Protein AF-A0A7C7PFA2-F1 (afdb_monomer_lite)

Foldseek 3Di:
DPPCPVVDCLVVVLLVCQADFPSLVVLLVVLLVLCLVQVLLLLLLLLLVLLLVVQVVCCVVQVAGLPLFASARSLLNSCSRPPLSDNVLAAPDSLLSNVLSNCSNVQLSVLQVVCVVVVHDNSCSSPVSRVVSSVCRVVSNVVSPDPVVVVSPPVVPQVVDDPSVVSVVSSVVSVVVSVVCVVVRNDGNQNLSLALVSLVVSVVVPRPVSLVVNLVLLVQLLVVLFLQSLQVNLVSCVVVVVLVSSLVSLVSSVVSPNVQSVVQNVCSVVVNDDGDHDDGDQVSLQRNLQGSHHTDPDDDQQVSLCSCVSSPNPPSNVGDDDDD

Sequence (324 aa):
MTGMTEITWGQEIAQSQYNPPYIYAVIFLASIPGQLLFGVAIMTVWAVLSAYTFGLGYFWLTGTYFFHDAYIPIAVFLGMHLLFTDPSTSPSTGRGRIIFGILYGFATIAFAVLLRAMEVPAFYDKLLPVPILNLLVQVIDRGAASRWLGFLDFSWIGKGLTPIKRRYGLVGIWVVIFVVLSGNNGVGDNHPGQYLPVWQQACDDGSDRGCEYLAFMQDTYCESDSGWACNELGILFASRDRLSDAQVSLENGCDLGFDLACENLTRLRTGASGFSRASPPLEELPIVLRGSKGPVTEREPQALYALACERGWPDTCEGPPGDS

Structure (mmCIF, N/CA/C/O backbone):
data_AF-A0A7C7PFA2-F1
#
_entry.id   AF-A0A7C7PFA2-F1
#
loop_
_atom_site.group_PDB
_atom_site.id
_atom_site.type_symbol
_atom_site.label_atom_id
_atom_site.label_alt_id
_atom_site.label_comp_id
_atom_site.label_asym_id
_atom_site.label_entity_id
_atom_site.label_seq_id
_atom_site.pdbx_PDB_ins_code
_atom_site.Cartn_x
_atom_site.Cartn_y
_atom_site.Cartn_z
_atom_site.occupancy
_atom_site.B_iso_or_equiv
_atom_site.auth_seq_id
_atom_site.auth_comp_id
_atom_site.auth_asym_id
_atom_site.auth_atom_id
_atom_site.pdbx_PDB_model_num
ATOM 1 N N . MET A 1 1 ? 7.743 23.864 8.480 1.00 48.62 1 MET A N 1
ATOM 2 C CA . MET A 1 1 ? 6.840 23.681 7.321 1.00 48.62 1 MET A CA 1
ATOM 3 C C . MET A 1 1 ? 5.820 24.806 7.340 1.00 48.62 1 MET A C 1
ATOM 5 O O . MET A 1 1 ? 5.451 25.224 8.425 1.00 48.62 1 MET A O 1
ATOM 9 N N . THR A 1 2 ? 5.427 25.361 6.195 1.00 53.97 2 THR A N 1
ATOM 10 C CA . THR A 1 2 ? 4.682 26.637 6.125 1.00 53.97 2 THR A CA 1
ATOM 11 C C . THR A 1 2 ? 3.187 26.534 6.450 1.00 53.97 2 THR A C 1
ATOM 13 O O . THR A 1 2 ? 2.496 27.538 6.342 1.00 53.97 2 THR A O 1
ATOM 16 N N . GLY A 1 3 ? 2.665 25.357 6.824 1.00 52.91 3 GLY A N 1
ATOM 17 C CA . GLY A 1 3 ? 1.235 25.168 7.118 1.00 52.91 3 GLY A CA 1
ATOM 18 C C . GLY A 1 3 ? 0.309 25.400 5.915 1.00 52.91 3 GLY A C 1
ATOM 19 O O . GLY A 1 3 ? -0.893 25.531 6.086 1.00 52.91 3 GLY A O 1
ATOM 20 N N . MET A 1 4 ? 0.865 25.472 4.699 1.00 55.50 4 MET A N 1
ATOM 21 C CA . MET A 1 4 ? 0.138 25.788 3.462 1.00 55.50 4 MET A CA 1
ATOM 22 C C . MET A 1 4 ? -0.073 24.569 2.556 1.00 55.50 4 MET A C 1
ATOM 24 O O . MET A 1 4 ? -0.398 24.723 1.382 1.00 55.50 4 MET A O 1
ATOM 28 N N . THR A 1 5 ? 0.144 23.357 3.064 1.00 55.50 5 THR A N 1
ATOM 29 C CA . THR A 1 5 ? 0.002 22.124 2.277 1.00 55.50 5 THR A CA 1
ATOM 30 C C . THR A 1 5 ? -1.429 21.958 1.745 1.00 55.50 5 THR A C 1
ATOM 32 O O . THR A 1 5 ? -1.603 21.601 0.579 1.00 55.50 5 THR A O 1
ATOM 35 N N . GLU A 1 6 ? -2.420 22.371 2.542 1.00 55.81 6 GLU A N 1
ATOM 36 C CA . GLU A 1 6 ? -3.855 22.409 2.207 1.00 55.81 6 GLU A CA 1
ATOM 37 C C . GLU A 1 6 ? -4.217 23.402 1.084 1.00 55.81 6 GLU A C 1
ATOM 39 O O . GLU A 1 6 ? -5.312 23.358 0.538 1.00 55.81 6 GLU A O 1
ATOM 44 N N . ILE A 1 7 ? -3.314 24.319 0.705 1.00 58.59 7 ILE A N 1
ATOM 45 C CA . ILE A 1 7 ? -3.555 25.259 -0.410 1.00 58.59 7 ILE A CA 1
ATOM 46 C C . ILE A 1 7 ? -3.361 24.558 -1.767 1.00 58.59 7 ILE A C 1
ATOM 48 O O . ILE A 1 7 ? -3.759 25.071 -2.814 1.00 58.59 7 ILE A O 1
ATOM 52 N N . THR A 1 8 ? -2.739 23.376 -1.776 1.00 66.00 8 THR A N 1
ATOM 53 C CA . THR A 1 8 ? -2.475 22.617 -2.999 1.00 66.00 8 THR A CA 1
ATOM 54 C C . THR A 1 8 ? -3.453 21.459 -3.153 1.00 66.00 8 THR A C 1
ATOM 56 O O . THR A 1 8 ? -3.678 20.700 -2.220 1.00 66.00 8 THR A O 1
ATOM 59 N N . TRP A 1 9 ? -3.927 21.227 -4.377 1.00 69.50 9 TRP A N 1
ATOM 60 C CA . TRP A 1 9 ? -4.753 20.065 -4.744 1.00 69.50 9 TRP A CA 1
ATOM 61 C C . TRP A 1 9 ? -3.975 18.729 -4.708 1.00 69.50 9 TRP A C 1
ATOM 63 O O . TRP A 1 9 ? -4.447 17.707 -5.197 1.00 69.50 9 TRP A O 1
ATOM 73 N N . GLY A 1 10 ? -2.741 18.716 -4.187 1.00 69.31 10 GLY A N 1
ATOM 74 C CA . GLY A 1 10 ? -1.825 17.578 -4.282 1.00 69.31 10 GLY A CA 1
ATOM 75 C C . GLY A 1 10 ? -2.320 16.334 -3.546 1.00 69.31 10 GLY A C 1
ATOM 76 O O . GLY A 1 10 ? -2.211 15.230 -4.079 1.00 69.31 10 GLY A O 1
ATOM 77 N N . GLN A 1 11 ? -2.896 16.510 -2.355 1.00 69.69 11 GLN A N 1
ATOM 78 C CA . GLN A 1 11 ? -3.417 15.405 -1.551 1.00 69.69 11 GLN A CA 1
ATOM 79 C C . GLN A 1 11 ? -4.663 14.780 -2.183 1.00 69.69 11 GLN A C 1
ATOM 81 O O . GLN A 1 11 ? -4.713 13.564 -2.357 1.00 69.69 11 GLN A O 1
ATOM 86 N N . GLU A 1 12 ? -5.618 15.603 -2.609 1.00 76.38 12 GLU A N 1
ATOM 87 C CA . GLU A 1 12 ? -6.841 15.151 -3.280 1.00 76.38 12 GLU A CA 1
ATOM 88 C C . GLU A 1 12 ? -6.526 14.416 -4.588 1.00 76.38 12 GLU A C 1
ATOM 90 O O . GLU A 1 12 ? -7.058 13.336 -4.846 1.00 76.38 12 GLU A O 1
ATOM 95 N N . ILE A 1 13 ? -5.590 14.941 -5.389 1.00 74.25 13 ILE A N 1
ATOM 96 C CA . ILE A 1 13 ? -5.133 14.274 -6.614 1.00 74.25 13 ILE A CA 1
ATOM 97 C C . ILE A 1 13 ? -4.499 12.921 -6.278 1.00 74.25 13 ILE A C 1
ATOM 99 O O . ILE A 1 13 ? -4.822 11.927 -6.928 1.00 74.25 13 ILE A O 1
ATOM 103 N N . ALA A 1 14 ? -3.629 12.852 -5.267 1.00 72.50 14 ALA A N 1
ATOM 104 C CA . ALA A 1 14 ? -2.978 11.603 -4.874 1.00 72.50 14 ALA A CA 1
ATOM 105 C C . ALA A 1 14 ? -3.980 10.552 -4.369 1.00 72.50 14 ALA A C 1
ATOM 107 O O . ALA A 1 14 ? -3.855 9.379 -4.717 1.00 72.50 14 ALA A O 1
ATOM 108 N N . GLN A 1 15 ? -4.990 10.964 -3.601 1.00 77.06 15 GLN A N 1
ATOM 109 C CA . GLN A 1 15 ? -6.035 10.070 -3.100 1.00 77.06 15 GLN A CA 1
ATOM 110 C C . GLN A 1 15 ? -6.997 9.627 -4.209 1.00 77.06 15 GLN A C 1
ATOM 112 O O . GLN A 1 15 ? -7.350 8.454 -4.284 1.00 77.06 15 GLN A O 1
ATOM 117 N N . SER A 1 16 ? -7.351 10.514 -5.144 1.00 82.38 16 SER A N 1
ATOM 118 C CA . SER A 1 16 ? -8.274 10.192 -6.244 1.00 82.38 16 SER A CA 1
ATOM 119 C C . SER A 1 16 ? -7.785 9.057 -7.156 1.00 82.38 16 SER A C 1
ATOM 121 O O . SER A 1 16 ? -8.594 8.384 -7.795 1.00 82.38 16 SER A O 1
ATOM 123 N N . GLN A 1 17 ? -6.472 8.794 -7.180 1.00 83.19 17 GLN A N 1
ATOM 124 C CA . GLN A 1 17 ? -5.868 7.688 -7.931 1.00 83.19 17 GLN A CA 1
ATOM 125 C C . GLN A 1 17 ? -6.310 6.303 -7.436 1.00 83.19 17 GLN A C 1
ATOM 127 O O . GLN A 1 17 ? -6.199 5.338 -8.189 1.00 83.19 17 GLN A O 1
ATOM 132 N N . TYR A 1 18 ? -6.809 6.196 -6.203 1.00 85.62 18 TYR A N 1
ATOM 133 C CA . TYR A 1 18 ? -7.274 4.940 -5.611 1.00 85.62 18 TYR A CA 1
ATOM 134 C C . TYR A 1 18 ? -8.696 4.546 -6.031 1.00 85.62 18 TYR A C 1
ATOM 136 O O . TYR A 1 18 ? -9.073 3.383 -5.890 1.00 85.62 18 TYR A O 1
ATOM 144 N N . ASN A 1 19 ? -9.468 5.487 -6.579 1.00 84.88 19 ASN A N 1
ATOM 145 C CA . ASN A 1 19 ? -10.869 5.276 -6.934 1.00 84.88 19 ASN A CA 1
ATOM 146 C C . ASN A 1 19 ? -11.085 4.435 -8.206 1.00 84.88 19 ASN A C 1
ATOM 148 O O . ASN A 1 19 ? -11.927 3.538 -8.171 1.00 84.88 19 ASN A O 1
ATOM 152 N N . PRO A 1 20 ? -10.411 4.708 -9.344 1.00 86.94 20 PRO A N 1
ATOM 153 C CA . PRO A 1 20 ? -10.685 3.971 -10.571 1.00 86.94 20 PRO A CA 1
ATOM 154 C C . PRO A 1 20 ? -10.095 2.553 -10.524 1.00 86.94 20 PRO A C 1
ATOM 156 O O . PRO A 1 20 ? -8.934 2.386 -10.132 1.00 86.94 20 PRO A O 1
ATOM 159 N N . PRO A 1 21 ? -10.837 1.536 -11.002 1.00 88.00 21 PRO A N 1
ATOM 160 C CA . PRO A 1 21 ? -10.281 0.204 -11.174 1.00 88.00 21 PRO A CA 1
ATOM 161 C C . PRO A 1 21 ? -9.219 0.207 -12.282 1.00 88.00 21 PRO A C 1
ATOM 163 O O . PRO A 1 21 ? -9.250 1.012 -13.218 1.00 88.00 21 PRO A O 1
ATOM 166 N N . TYR A 1 22 ? -8.278 -0.723 -12.190 1.00 92.00 22 TYR A N 1
ATOM 167 C CA . TYR A 1 22 ? -7.216 -0.990 -13.157 1.00 92.00 22 TYR A CA 1
ATOM 168 C C . TYR A 1 22 ? -6.261 0.183 -13.414 1.00 92.00 22 TYR A C 1
ATOM 170 O O . TYR A 1 22 ? -5.620 0.248 -14.467 1.00 92.00 22 TYR A O 1
ATOM 178 N N . ILE A 1 23 ? -6.099 1.101 -12.456 1.00 93.19 23 ILE A N 1
ATOM 179 C CA . ILE A 1 23 ? -5.267 2.303 -12.629 1.00 93.19 23 ILE A CA 1
ATOM 180 C C . ILE A 1 23 ? -3.813 1.986 -13.019 1.00 93.19 23 ILE A C 1
ATOM 182 O O . ILE A 1 23 ? -3.235 2.671 -13.864 1.00 93.19 23 ILE A O 1
ATOM 186 N N . TYR A 1 24 ? -3.234 0.900 -12.495 1.00 94.75 24 TYR A N 1
ATOM 187 C CA . TYR A 1 24 ? -1.901 0.435 -12.899 1.00 94.75 24 TYR A CA 1
ATOM 188 C C . TYR A 1 24 ? -1.844 0.078 -14.388 1.00 94.75 24 TYR A C 1
ATOM 190 O O . TYR A 1 24 ? -0.894 0.455 -15.072 1.00 94.75 24 TYR A O 1
ATOM 198 N N . ALA A 1 25 ? -2.869 -0.600 -14.911 1.00 96.50 25 ALA A N 1
ATOM 199 C CA . ALA A 1 25 ? -2.950 -0.941 -16.327 1.00 96.50 25 ALA A CA 1
ATOM 200 C C . ALA A 1 25 ? -3.113 0.315 -17.189 1.00 96.50 25 ALA A C 1
ATOM 202 O O . ALA A 1 25 ? -2.439 0.442 -18.208 1.00 96.50 25 ALA A O 1
ATOM 203 N N . VAL A 1 26 ? -3.935 1.276 -16.758 1.00 96.12 26 VAL A N 1
ATOM 204 C CA . VAL A 1 26 ? -4.107 2.558 -17.458 1.00 96.12 26 VAL A CA 1
ATOM 205 C C . VAL A 1 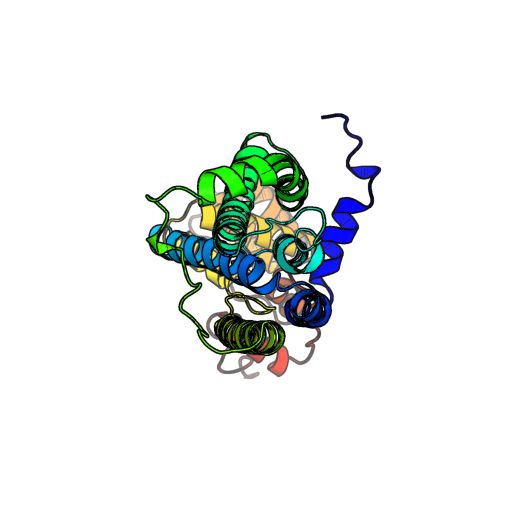26 ? -2.777 3.308 -17.563 1.00 96.12 26 VAL A C 1
ATOM 207 O O . VAL A 1 26 ? -2.378 3.685 -18.665 1.00 96.12 26 VAL A O 1
ATOM 210 N N . ILE A 1 27 ? -2.056 3.471 -16.448 1.00 95.62 27 ILE A N 1
ATOM 211 C CA . ILE A 1 27 ? -0.741 4.132 -16.417 1.00 95.62 27 ILE A CA 1
ATOM 212 C C . ILE A 1 27 ? 0.252 3.398 -17.324 1.00 95.62 27 ILE A C 1
ATOM 214 O O . ILE A 1 27 ? 0.958 4.021 -18.124 1.00 95.62 27 ILE A O 1
ATOM 218 N N . PHE A 1 28 ? 0.293 2.069 -17.224 1.00 96.94 28 PHE A N 1
ATOM 219 C CA . PHE A 1 28 ? 1.194 1.246 -18.016 1.00 96.94 28 PHE A CA 1
ATOM 220 C C . PHE A 1 28 ? 0.927 1.414 -19.516 1.00 96.94 28 PHE A C 1
ATOM 222 O O . PHE A 1 28 ? 1.841 1.761 -20.265 1.00 96.94 28 PHE A O 1
ATOM 229 N N . LEU A 1 29 ? -0.326 1.257 -19.951 1.00 96.94 29 LEU A N 1
ATOM 230 C CA . LEU A 1 29 ? -0.733 1.395 -21.351 1.00 96.94 29 LEU A CA 1
ATOM 231 C C . LEU A 1 29 ? -0.476 2.807 -21.887 1.00 96.94 29 LEU A C 1
ATOM 233 O O . LEU A 1 29 ? 0.061 2.951 -22.987 1.00 96.94 29 LEU A O 1
ATOM 237 N N . ALA A 1 30 ? -0.782 3.841 -21.099 1.00 96.38 30 ALA A N 1
ATOM 238 C CA . ALA A 1 30 ? -0.529 5.234 -21.465 1.00 96.38 30 ALA A CA 1
ATOM 239 C C . ALA A 1 30 ? 0.964 5.523 -21.698 1.00 96.38 30 ALA A C 1
ATOM 241 O O . ALA A 1 30 ? 1.313 6.378 -22.512 1.00 96.38 30 ALA A O 1
ATOM 242 N N . SER A 1 31 ? 1.858 4.789 -21.031 1.00 95.31 31 SER A N 1
ATOM 243 C CA . SER A 1 31 ? 3.304 4.966 -21.180 1.00 95.31 31 SER A CA 1
ATOM 244 C C . SER A 1 31 ? 3.915 4.250 -22.393 1.00 95.31 31 SER A C 1
ATOM 246 O O . SER A 1 31 ? 4.995 4.639 -22.849 1.00 95.31 31 SER A O 1
ATOM 248 N N . ILE A 1 32 ? 3.242 3.238 -22.961 1.00 95.69 32 ILE A N 1
ATOM 249 C CA . ILE A 1 32 ? 3.771 2.419 -24.069 1.00 95.69 32 ILE A CA 1
ATOM 250 C C . ILE A 1 32 ? 4.205 3.266 -25.280 1.00 95.69 32 ILE A C 1
ATOM 252 O O . ILE A 1 32 ? 5.318 3.044 -25.772 1.00 95.69 32 ILE A O 1
ATOM 256 N N . PRO A 1 33 ? 3.416 4.248 -25.768 1.00 93.88 33 PRO A N 1
ATOM 257 C CA . PRO A 1 33 ? 3.835 5.079 -26.894 1.00 93.88 33 PRO A CA 1
ATOM 258 C C . PRO A 1 33 ? 5.166 5.797 -26.636 1.00 93.88 33 PRO A C 1
ATOM 260 O O . PRO A 1 33 ? 6.085 5.706 -27.452 1.00 93.88 33 PRO A O 1
ATOM 263 N N . GLY A 1 34 ? 5.320 6.441 -25.472 1.00 90.56 34 GLY A N 1
ATOM 264 C CA . GLY A 1 34 ? 6.564 7.118 -25.090 1.00 90.56 34 GLY A CA 1
ATOM 265 C C . GLY A 1 34 ? 7.738 6.145 -24.964 1.00 90.56 34 GLY A C 1
ATOM 266 O O . GLY A 1 34 ? 8.837 6.402 -25.461 1.00 90.56 34 GLY A O 1
ATOM 267 N N . GLN A 1 35 ? 7.497 4.969 -24.388 1.00 92.75 35 GLN A N 1
ATOM 268 C CA . GLN A 1 35 ? 8.505 3.920 -24.268 1.00 92.75 35 GLN A CA 1
ATOM 269 C C . GLN A 1 35 ? 9.007 3.406 -25.627 1.00 92.75 35 GLN A C 1
ATOM 271 O O . GLN A 1 35 ? 10.217 3.220 -25.799 1.00 92.75 35 GLN A O 1
ATOM 276 N N . LEU A 1 36 ? 8.119 3.230 -26.610 1.00 92.19 36 LEU A N 1
ATOM 277 C CA . LEU A 1 36 ? 8.473 2.816 -27.972 1.00 92.19 36 LEU A CA 1
ATOM 278 C C . LEU A 1 36 ? 9.218 3.920 -28.741 1.00 92.19 36 LEU A C 1
ATOM 280 O O . LEU A 1 36 ? 10.208 3.645 -29.430 1.00 92.19 36 LEU A O 1
ATOM 284 N N . LEU A 1 37 ? 8.785 5.175 -28.597 1.00 89.69 37 LEU A N 1
ATOM 285 C CA . LEU A 1 37 ? 9.366 6.322 -29.303 1.00 89.69 37 LEU A CA 1
ATOM 286 C C . LEU A 1 37 ? 10.741 6.724 -28.759 1.00 89.69 37 LEU A C 1
ATOM 288 O O . LEU A 1 37 ? 11.633 7.066 -29.540 1.00 89.69 37 LEU A O 1
ATOM 292 N N . PHE A 1 38 ? 10.956 6.624 -27.446 1.00 87.31 38 PHE A N 1
ATOM 293 C CA . PHE A 1 38 ? 12.161 7.146 -26.788 1.00 87.31 38 PHE A CA 1
ATOM 294 C C . PHE A 1 38 ? 13.084 6.060 -26.207 1.00 87.31 38 PHE A C 1
ATOM 296 O O . PHE A 1 38 ? 14.236 6.323 -25.840 1.00 87.31 38 PHE A O 1
ATOM 303 N N . GLY A 1 39 ? 12.635 4.800 -26.179 1.00 86.56 39 GLY A N 1
ATOM 304 C CA . GLY A 1 39 ? 13.422 3.665 -25.683 1.00 86.56 39 GLY A CA 1
ATOM 305 C C . GLY A 1 39 ? 13.669 3.706 -24.172 1.00 86.56 39 GLY A C 1
ATOM 306 O O . GLY A 1 39 ? 14.685 3.196 -23.701 1.00 86.56 39 GLY A O 1
ATOM 307 N N . VAL A 1 40 ? 12.782 4.360 -23.422 1.00 89.06 40 VAL A N 1
ATOM 308 C CA . VAL A 1 40 ? 12.890 4.562 -21.966 1.00 89.06 40 VAL A CA 1
ATOM 309 C C . VAL A 1 40 ? 12.372 3.375 -21.147 1.00 89.06 40 VAL A C 1
ATOM 311 O O . VAL A 1 40 ? 12.595 3.339 -19.944 1.00 89.06 40 VAL A O 1
ATOM 314 N N . ALA A 1 41 ? 11.792 2.357 -21.794 1.00 92.38 41 ALA A N 1
ATOM 315 C CA . ALA A 1 41 ? 11.272 1.149 -21.143 1.00 92.38 41 ALA A CA 1
ATOM 316 C C . ALA A 1 41 ? 12.279 0.467 -20.202 1.00 92.38 41 ALA A C 1
ATOM 318 O O . ALA A 1 41 ? 11.915 -0.004 -19.138 1.00 92.38 41 ALA A O 1
ATOM 319 N N . ILE A 1 42 ? 13.572 0.431 -20.547 1.00 91.88 42 ILE A N 1
ATOM 320 C CA . ILE A 1 42 ? 14.567 -0.240 -19.691 1.00 91.88 42 ILE A CA 1
ATOM 321 C C . ILE A 1 42 ? 14.681 0.455 -18.328 1.00 91.88 42 ILE A C 1
ATOM 323 O O . ILE A 1 42 ? 14.888 -0.196 -17.313 1.00 91.88 42 ILE A O 1
ATOM 327 N N . MET A 1 43 ? 14.504 1.775 -18.300 1.00 92.38 43 MET A N 1
ATOM 328 C CA . MET A 1 43 ? 14.551 2.569 -17.080 1.00 92.38 43 MET A CA 1
ATOM 329 C C . MET A 1 43 ? 13.354 2.244 -16.181 1.00 92.38 43 MET A C 1
ATOM 331 O O . MET A 1 43 ? 13.528 2.036 -14.983 1.00 92.38 43 MET A O 1
ATOM 335 N N . THR A 1 44 ? 12.159 2.126 -16.770 1.00 95.00 44 THR A N 1
ATOM 336 C CA . THR A 1 44 ? 10.925 1.788 -16.047 1.00 95.00 44 THR A CA 1
ATOM 337 C C . THR A 1 44 ? 10.963 0.350 -15.530 1.00 95.00 44 THR A C 1
ATOM 339 O O . THR A 1 44 ? 10.634 0.116 -14.371 1.00 95.00 44 THR A O 1
ATOM 342 N N . VAL A 1 45 ? 11.462 -0.593 -16.344 1.00 95.94 45 VAL A N 1
ATOM 343 C CA . VAL A 1 45 ? 11.676 -1.998 -15.957 1.00 95.94 45 VAL A CA 1
ATOM 344 C C . VAL A 1 45 ? 12.516 -2.072 -14.687 1.00 95.94 45 VAL A C 1
ATOM 346 O O . VAL A 1 45 ? 12.097 -2.667 -13.699 1.00 95.94 45 VAL A O 1
ATOM 349 N N . TRP A 1 46 ? 13.697 -1.451 -14.687 1.00 95.88 46 TRP A N 1
ATOM 350 C CA . TRP A 1 46 ? 14.611 -1.552 -13.551 1.00 95.88 46 TRP A CA 1
ATOM 351 C C . TRP A 1 46 ? 14.147 -0.774 -12.322 1.00 95.88 46 TRP A C 1
ATOM 353 O O . TRP A 1 46 ? 14.440 -1.216 -11.217 1.00 95.88 46 TRP A O 1
ATOM 363 N N . ALA A 1 47 ? 13.402 0.322 -12.494 1.00 95.62 47 ALA A N 1
ATOM 364 C CA . ALA A 1 47 ? 12.786 1.036 -11.377 1.00 95.62 47 ALA A CA 1
ATOM 365 C C . ALA A 1 47 ? 11.703 0.209 -10.676 1.00 95.62 47 ALA A C 1
ATOM 367 O O . ALA A 1 47 ? 11.666 0.150 -9.449 1.00 95.62 47 ALA A O 1
ATOM 368 N N . VAL A 1 48 ? 10.846 -0.463 -11.448 1.00 96.88 48 VAL A N 1
ATOM 369 C CA . VAL A 1 48 ? 9.814 -1.342 -10.890 1.00 96.88 48 VAL A CA 1
ATOM 370 C C . VAL A 1 48 ? 10.443 -2.579 -10.264 1.00 96.88 48 VAL A C 1
ATOM 372 O O . VAL A 1 48 ? 10.097 -2.925 -9.141 1.00 96.88 48 VAL A O 1
ATOM 375 N N . LEU A 1 49 ? 11.388 -3.233 -10.947 1.00 97.00 49 LEU A N 1
ATOM 376 C CA . LEU A 1 49 ? 12.036 -4.430 -10.410 1.00 97.00 49 LEU A CA 1
ATOM 377 C C . LEU A 1 49 ? 12.810 -4.133 -9.121 1.00 97.00 49 LEU A C 1
ATOM 379 O O . LEU A 1 49 ? 12.732 -4.931 -8.192 1.00 97.00 49 LEU A O 1
ATOM 383 N N . SER A 1 50 ? 13.522 -3.007 -9.016 1.00 96.62 50 SER A N 1
ATOM 384 C CA . SER A 1 50 ? 14.234 -2.658 -7.778 1.00 96.62 50 SER A CA 1
ATOM 385 C C . SER A 1 50 ? 13.275 -2.390 -6.616 1.00 96.62 50 SER A C 1
ATOM 387 O O . SER A 1 50 ? 13.470 -2.940 -5.534 1.00 96.62 50 SER A O 1
ATOM 389 N N . ALA A 1 51 ? 12.206 -1.621 -6.836 1.00 96.12 51 ALA A N 1
ATOM 390 C CA . ALA A 1 51 ? 11.201 -1.360 -5.807 1.00 96.12 51 ALA A CA 1
ATOM 391 C C . ALA A 1 51 ? 10.450 -2.640 -5.389 1.00 96.12 51 ALA A C 1
ATOM 393 O O . ALA A 1 51 ? 10.291 -2.907 -4.199 1.00 96.12 51 ALA A O 1
ATOM 394 N N . TYR A 1 52 ? 10.049 -3.468 -6.359 1.00 97.12 52 TYR A N 1
ATOM 395 C CA . TYR A 1 52 ? 9.338 -4.720 -6.104 1.00 97.12 52 TYR A CA 1
ATOM 396 C C . TYR A 1 52 ? 10.209 -5.736 -5.357 1.00 97.12 52 TYR A C 1
ATOM 398 O O . TYR A 1 52 ? 9.773 -6.312 -4.366 1.00 97.12 52 TYR A O 1
ATOM 406 N N . THR A 1 53 ? 11.465 -5.923 -5.779 1.00 97.06 53 THR A N 1
ATOM 407 C CA . THR A 1 53 ? 12.397 -6.843 -5.100 1.00 97.06 53 THR A CA 1
ATOM 408 C C . THR A 1 53 ? 12.735 -6.386 -3.685 1.00 97.06 53 THR A C 1
ATOM 410 O O . THR A 1 53 ? 12.800 -7.223 -2.787 1.00 97.06 53 THR A O 1
ATOM 413 N N . PHE A 1 54 ? 12.882 -5.077 -3.455 1.00 97.25 54 PHE A N 1
ATOM 414 C CA . PHE A 1 54 ? 12.989 -4.538 -2.102 1.00 97.25 54 PHE A CA 1
ATOM 415 C C . PHE A 1 54 ? 11.745 -4.866 -1.271 1.00 97.25 54 PHE A C 1
ATOM 417 O O . PHE A 1 54 ? 11.875 -5.359 -0.155 1.00 97.25 54 PHE A O 1
ATOM 424 N N . GLY A 1 55 ? 10.549 -4.636 -1.816 1.00 96.56 55 GLY A N 1
ATOM 425 C CA . GLY A 1 55 ? 9.291 -4.918 -1.130 1.00 96.56 55 GLY A CA 1
ATOM 426 C C . GLY A 1 55 ? 9.122 -6.397 -0.764 1.00 96.56 55 GLY A C 1
ATOM 427 O O . GLY A 1 55 ? 8.753 -6.706 0.367 1.00 96.56 55 GLY A O 1
ATOM 428 N N . LEU A 1 56 ? 9.469 -7.311 -1.677 1.00 97.06 56 LEU A N 1
ATOM 429 C CA . LEU A 1 56 ? 9.503 -8.752 -1.407 1.00 97.06 56 LEU A CA 1
ATOM 430 C C . LEU A 1 56 ? 10.494 -9.100 -0.293 1.00 97.06 56 LEU A C 1
ATOM 432 O O . LEU A 1 56 ? 10.150 -9.837 0.627 1.00 97.06 56 LEU A O 1
ATOM 436 N N . GLY A 1 57 ? 11.711 -8.553 -0.357 1.00 98.00 57 GLY A N 1
ATOM 437 C CA . GLY A 1 57 ? 12.728 -8.767 0.670 1.00 98.00 57 GLY A CA 1
ATOM 438 C C . GLY A 1 57 ? 12.294 -8.238 2.037 1.00 98.00 57 GLY A C 1
ATOM 439 O O . GLY A 1 57 ? 12.485 -8.914 3.042 1.00 98.00 57 GLY A O 1
ATOM 440 N N . TYR A 1 58 ? 11.658 -7.066 2.078 1.00 96.69 58 TYR A N 1
ATOM 441 C CA . TYR A 1 58 ? 11.136 -6.481 3.311 1.00 96.69 58 TYR A CA 1
ATOM 442 C C . TYR A 1 58 ? 10.033 -7.348 3.928 1.00 96.69 58 TYR A C 1
ATOM 444 O O . TYR A 1 58 ? 10.079 -7.626 5.126 1.00 96.69 58 TYR A O 1
ATOM 452 N N . PHE A 1 59 ? 9.080 -7.820 3.119 1.00 96.06 59 PHE A N 1
ATOM 453 C CA . PHE A 1 59 ? 8.029 -8.724 3.588 1.00 96.06 59 PHE A CA 1
ATOM 454 C C . PHE A 1 59 ? 8.609 -10.040 4.108 1.00 96.06 59 PHE A C 1
ATOM 456 O O . PHE A 1 59 ? 8.270 -10.469 5.205 1.00 96.06 59 PHE A O 1
ATOM 463 N N . TRP A 1 60 ? 9.553 -10.633 3.375 1.00 97.00 60 TRP A N 1
ATOM 464 C CA . TRP A 1 60 ? 10.224 -11.863 3.793 1.00 97.00 60 TRP A CA 1
ATOM 465 C C . TRP A 1 60 ? 10.965 -11.717 5.132 1.00 97.00 60 TRP A C 1
ATOM 467 O O . TRP A 1 60 ? 10.983 -12.654 5.925 1.00 97.00 60 TRP A O 1
ATOM 477 N N . LEU A 1 61 ? 11.555 -10.547 5.401 1.00 96.94 61 LEU A N 1
ATOM 478 C CA . LEU A 1 61 ? 12.299 -10.282 6.636 1.00 96.94 61 LEU A CA 1
ATOM 479 C C . LEU A 1 61 ? 11.417 -9.895 7.827 1.00 96.94 61 LEU A C 1
ATOM 481 O O . LEU A 1 61 ? 11.797 -10.166 8.962 1.00 96.94 61 LEU A O 1
ATOM 485 N N . THR A 1 62 ? 10.300 -9.203 7.593 1.00 95.31 62 THR A N 1
ATOM 486 C CA . THR A 1 62 ? 9.520 -8.556 8.666 1.00 95.31 62 THR A CA 1
ATOM 487 C C . THR A 1 62 ? 8.123 -9.134 8.861 1.00 95.31 62 THR A C 1
ATOM 489 O O . THR A 1 62 ? 7.466 -8.786 9.837 1.00 95.31 62 THR A O 1
ATOM 492 N N . GLY A 1 63 ? 7.631 -9.943 7.919 1.00 95.00 63 GLY A N 1
ATOM 493 C CA . GLY A 1 63 ? 6.237 -10.392 7.883 1.00 95.00 63 GLY A CA 1
ATOM 494 C C . GLY A 1 63 ? 5.226 -9.282 7.563 1.00 95.00 63 GLY A C 1
ATOM 495 O O . GLY A 1 63 ? 4.026 -9.521 7.600 1.00 95.00 63 GLY A O 1
ATOM 496 N N . THR A 1 64 ? 5.680 -8.064 7.240 1.00 96.06 64 THR A N 1
ATOM 497 C CA . THR A 1 64 ? 4.812 -6.908 6.949 1.00 96.06 64 THR A CA 1
ATOM 498 C C . THR A 1 64 ? 5.211 -6.209 5.657 1.00 96.06 64 THR A C 1
ATOM 500 O O . THR A 1 64 ? 6.321 -6.381 5.157 1.00 96.06 64 THR A O 1
ATOM 503 N N . TYR A 1 65 ? 4.323 -5.387 5.097 1.00 95.00 65 TYR A N 1
ATOM 504 C CA . TYR A 1 65 ? 4.634 -4.614 3.895 1.00 95.00 65 TYR A CA 1
ATOM 505 C C . TYR A 1 65 ? 5.273 -3.258 4.222 1.00 95.00 65 TYR A C 1
ATOM 507 O O . TYR A 1 65 ? 4.864 -2.543 5.147 1.00 95.00 65 TYR A O 1
ATOM 515 N N . PHE A 1 66 ? 6.281 -2.883 3.428 1.00 93.50 66 PHE A N 1
ATOM 516 C CA . PHE A 1 66 ? 6.945 -1.585 3.567 1.00 93.50 66 PHE A CA 1
ATOM 517 C C . PHE A 1 66 ? 5.978 -0.440 3.249 1.00 93.50 66 PHE A C 1
ATOM 519 O O . PHE A 1 66 ? 5.755 0.442 4.074 1.00 93.50 66 PHE A O 1
ATOM 526 N N . PHE A 1 67 ? 5.351 -0.486 2.076 1.00 91.75 67 PHE A N 1
ATOM 527 C CA . PHE A 1 67 ? 4.162 0.306 1.794 1.00 91.75 67 PHE A CA 1
ATOM 528 C C . PHE A 1 67 ? 2.960 -0.573 2.119 1.00 91.75 67 PHE A C 1
ATOM 530 O O . PHE A 1 67 ? 2.883 -1.700 1.645 1.00 91.75 67 PHE A O 1
ATOM 537 N N . HIS A 1 68 ? 2.071 -0.095 2.983 1.00 91.81 68 HIS A N 1
ATOM 538 C CA . HIS A 1 68 ? 1.063 -0.953 3.599 1.00 91.81 68 HIS A CA 1
ATOM 539 C C . HIS A 1 68 ? 0.146 -1.626 2.560 1.00 91.81 68 HIS A C 1
ATOM 541 O O . HIS A 1 68 ? -0.070 -2.830 2.592 1.00 91.81 68 HIS A O 1
ATOM 547 N N . ASP A 1 69 ? -0.315 -0.873 1.571 1.00 90.12 69 ASP A N 1
ATOM 548 C CA . ASP A 1 69 ? -1.390 -1.269 0.667 1.00 90.12 69 ASP A CA 1
ATOM 549 C C . ASP A 1 69 ? -0.930 -1.737 -0.727 1.00 90.12 69 ASP A C 1
ATOM 551 O O . ASP A 1 69 ? -1.755 -2.139 -1.547 1.00 90.12 69 ASP A O 1
ATOM 555 N N . ALA A 1 70 ? 0.371 -1.701 -1.018 1.00 92.88 70 ALA A N 1
ATOM 556 C CA . ALA A 1 70 ? 0.941 -2.103 -2.306 1.00 92.88 70 ALA A CA 1
ATOM 557 C C . ALA A 1 70 ? 2.450 -2.351 -2.189 1.00 92.88 70 ALA A C 1
ATOM 559 O O . ALA A 1 70 ? 3.103 -1.746 -1.354 1.00 92.88 70 ALA A O 1
ATOM 560 N N . TYR A 1 71 ? 3.069 -3.108 -3.099 1.00 94.81 71 TYR A N 1
ATOM 561 C CA . TYR A 1 71 ? 4.538 -3.093 -3.208 1.00 94.81 71 TYR A CA 1
ATOM 562 C C . TYR A 1 71 ? 5.072 -1.785 -3.805 1.00 94.81 71 TYR A C 1
ATOM 564 O O . TYR A 1 71 ? 6.157 -1.327 -3.451 1.00 94.81 71 TYR A O 1
ATOM 572 N N . ILE A 1 72 ? 4.317 -1.187 -4.730 1.00 94.06 72 ILE A N 1
ATOM 573 C CA . ILE A 1 72 ? 4.664 0.068 -5.401 1.00 94.06 72 ILE A CA 1
ATOM 574 C C . ILE A 1 72 ? 3.416 0.952 -5.404 1.00 94.06 72 ILE A C 1
ATOM 576 O O . ILE A 1 72 ? 2.502 0.665 -6.176 1.00 94.06 72 ILE A O 1
ATOM 580 N N . PRO A 1 73 ? 3.350 2.023 -4.593 1.00 92.38 73 PRO A N 1
ATOM 581 C CA . PRO A 1 73 ? 2.196 2.918 -4.558 1.00 92.38 73 PRO A CA 1
ATOM 582 C C . PRO A 1 73 ? 1.872 3.516 -5.932 1.00 92.38 73 PRO A C 1
ATOM 584 O O . PRO A 1 73 ? 2.778 3.780 -6.727 1.00 92.38 73 PRO A O 1
ATOM 587 N N . ILE A 1 74 ? 0.594 3.804 -6.192 1.00 91.38 74 ILE A N 1
ATOM 588 C CA . ILE A 1 74 ? 0.111 4.257 -7.510 1.00 91.38 74 ILE A CA 1
ATOM 589 C C . ILE A 1 74 ? 0.860 5.509 -7.988 1.00 91.38 74 ILE A C 1
ATOM 591 O O . ILE A 1 74 ? 1.333 5.544 -9.121 1.00 91.38 74 ILE A O 1
ATOM 595 N N . ALA A 1 75 ? 1.068 6.498 -7.113 1.00 88.31 75 ALA A N 1
ATOM 596 C CA . ALA A 1 75 ? 1.803 7.717 -7.458 1.00 88.31 75 ALA A CA 1
ATOM 597 C C . ALA A 1 75 ? 3.286 7.460 -7.794 1.00 88.31 75 ALA A C 1
ATOM 599 O O . ALA A 1 75 ? 3.843 8.107 -8.681 1.00 88.31 75 ALA A O 1
ATOM 600 N N . VAL A 1 76 ? 3.925 6.483 -7.137 1.00 90.69 76 VAL A N 1
ATOM 601 C CA . VAL A 1 76 ? 5.300 6.071 -7.468 1.00 90.69 76 VAL A CA 1
ATOM 602 C C . VAL A 1 76 ? 5.321 5.405 -8.838 1.00 90.69 76 VAL A C 1
ATOM 604 O O . VAL A 1 76 ? 6.162 5.735 -9.672 1.00 90.69 76 VAL A O 1
ATOM 607 N N . PHE A 1 77 ? 4.362 4.514 -9.097 1.00 93.75 77 PHE A N 1
ATOM 608 C CA . PHE A 1 77 ? 4.217 3.841 -10.381 1.00 93.75 77 PHE A CA 1
ATOM 609 C C . PHE A 1 77 ? 3.932 4.835 -11.519 1.00 93.75 77 PHE A C 1
ATOM 611 O O . PHE A 1 77 ? 4.545 4.740 -12.581 1.00 93.75 77 PHE A O 1
ATOM 618 N N . LEU A 1 78 ? 3.084 5.840 -11.284 1.00 92.06 78 LEU A N 1
ATOM 619 C CA . LEU A 1 78 ? 2.848 6.964 -12.193 1.00 92.06 78 LEU A CA 1
ATOM 620 C C . LEU A 1 78 ? 4.154 7.700 -12.508 1.00 92.06 78 LEU A C 1
ATOM 622 O O . LEU A 1 78 ? 4.490 7.890 -13.678 1.00 92.06 78 LEU A O 1
ATOM 626 N N . GLY A 1 79 ? 4.919 8.057 -11.471 1.00 89.38 79 GLY A N 1
ATOM 627 C CA . GLY A 1 79 ? 6.231 8.678 -11.628 1.00 89.38 79 GLY A CA 1
ATOM 628 C C . GLY A 1 79 ? 7.178 7.825 -12.468 1.00 89.38 79 GLY A C 1
ATOM 629 O O . GLY A 1 79 ? 7.854 8.348 -13.358 1.00 89.38 79 GLY A O 1
ATOM 630 N N . MET A 1 80 ? 7.127 6.504 -12.251 1.00 92.56 80 MET A N 1
ATOM 631 C CA . MET A 1 80 ? 7.907 5.516 -12.987 1.00 92.56 80 MET A CA 1
ATOM 632 C C . MET A 1 80 ? 7.617 5.428 -14.473 1.00 92.56 80 MET A C 1
ATOM 634 O O . MET A 1 80 ? 8.512 5.093 -15.243 1.00 92.56 80 MET A O 1
ATOM 638 N N . HIS A 1 81 ? 6.392 5.730 -14.878 1.00 93.75 81 HIS A N 1
ATOM 639 C CA . HIS A 1 81 ? 5.936 5.483 -16.239 1.00 93.75 81 HIS A CA 1
ATOM 640 C C . HIS A 1 81 ? 5.750 6.759 -17.053 1.00 93.75 81 HIS A C 1
ATOM 642 O O . HIS A 1 81 ? 5.847 6.692 -18.277 1.00 93.75 81 HIS A O 1
ATOM 648 N N . LEU A 1 82 ? 5.476 7.893 -16.399 1.00 91.06 82 LEU A N 1
ATOM 649 C CA . LEU A 1 82 ? 5.060 9.120 -17.078 1.00 91.06 82 LEU A CA 1
ATOM 650 C C . LEU A 1 82 ? 5.841 10.379 -16.670 1.00 91.06 82 LEU A C 1
ATOM 652 O O . LEU A 1 82 ? 5.770 11.358 -17.407 1.00 91.06 82 LEU A O 1
ATOM 656 N N . LEU A 1 83 ? 6.584 10.388 -15.551 1.00 85.88 83 LEU A N 1
ATOM 657 C CA . LEU A 1 83 ? 7.265 11.610 -15.080 1.00 85.88 83 LEU A CA 1
ATOM 658 C C . LEU A 1 83 ? 8.770 11.630 -15.352 1.00 85.88 83 LEU A C 1
ATOM 660 O O . LEU A 1 83 ? 9.265 12.618 -15.885 1.00 85.88 83 LEU A O 1
ATOM 664 N N . PHE A 1 84 ? 9.518 10.568 -15.035 1.00 79.94 84 PHE A N 1
ATOM 665 C CA . PHE A 1 84 ? 10.970 10.562 -15.301 1.00 79.94 84 PHE A CA 1
ATOM 666 C C . PHE A 1 84 ? 11.337 10.048 -16.702 1.00 79.94 84 PHE A C 1
ATOM 668 O O . PHE A 1 84 ? 12.506 9.956 -17.067 1.00 79.94 84 PHE A O 1
ATOM 675 N N . THR A 1 85 ? 10.341 9.704 -17.512 1.00 80.56 85 THR A N 1
ATOM 676 C CA . THR A 1 85 ? 10.512 9.167 -18.867 1.00 80.56 85 THR A CA 1
ATOM 677 C C . THR A 1 85 ? 10.729 10.238 -19.940 1.00 80.56 85 THR A C 1
ATOM 679 O O . THR A 1 85 ? 10.759 9.900 -21.124 1.00 80.56 85 THR A O 1
ATOM 682 N N . ASP A 1 86 ? 10.874 11.511 -19.560 1.00 80.31 86 ASP A N 1
ATOM 683 C CA . ASP A 1 86 ? 11.165 12.600 -20.493 1.00 80.31 86 ASP A CA 1
ATOM 684 C C . ASP A 1 86 ? 12.571 12.423 -21.115 1.00 80.31 86 ASP A C 1
ATOM 686 O O . ASP A 1 86 ? 13.576 12.400 -20.395 1.00 80.31 86 ASP A O 1
ATOM 690 N N . PRO A 1 87 ? 12.684 12.317 -22.456 1.00 76.38 87 PRO A N 1
ATOM 691 C CA . PRO A 1 87 ? 13.963 12.165 -23.144 1.00 76.38 87 PRO A CA 1
ATOM 692 C C . PRO A 1 87 ? 14.989 13.237 -22.785 1.00 76.38 87 PRO A C 1
ATOM 694 O O . PRO A 1 87 ? 16.181 12.934 -22.767 1.00 76.38 87 PRO A O 1
ATOM 697 N N . SER A 1 88 ? 14.539 14.464 -22.506 1.00 80.19 88 SER A N 1
ATOM 698 C CA . SER A 1 88 ? 15.418 15.603 -22.232 1.00 80.19 88 SER A CA 1
ATOM 699 C C . SER A 1 88 ? 16.116 15.513 -20.870 1.00 80.19 88 SER A C 1
ATOM 701 O O . SER A 1 88 ? 17.194 16.080 -20.688 1.00 80.19 88 SER A O 1
ATOM 703 N N . THR A 1 89 ? 15.539 14.752 -19.937 1.00 81.25 89 THR A N 1
ATOM 704 C CA . THR A 1 89 ? 16.014 14.595 -18.555 1.00 81.25 89 THR A CA 1
ATOM 705 C C . THR A 1 89 ? 16.352 13.144 -18.207 1.00 81.25 89 THR A C 1
ATOM 707 O O . THR A 1 89 ? 16.509 12.803 -17.040 1.00 81.25 89 THR A O 1
ATOM 710 N N . SER A 1 90 ? 16.531 12.287 -19.216 1.00 83.31 90 SER A N 1
ATOM 711 C CA . SER A 1 90 ? 16.896 10.879 -19.035 1.00 83.31 90 SER A CA 1
ATOM 712 C C . SER A 1 90 ? 18.330 10.590 -19.502 1.00 83.31 90 SER A C 1
ATOM 714 O O . SER A 1 90 ? 18.830 11.255 -20.415 1.00 83.31 90 SER A O 1
ATOM 716 N N . PRO A 1 91 ? 19.012 9.579 -18.931 1.00 85.06 91 PRO A N 1
ATOM 717 C CA . PRO A 1 91 ? 20.343 9.190 -19.382 1.00 85.06 91 PRO A CA 1
ATOM 718 C C . PRO A 1 91 ? 20.376 8.787 -20.861 1.00 85.06 91 PRO A C 1
ATOM 720 O O . PRO A 1 91 ? 19.485 8.102 -21.387 1.00 85.06 91 PRO A O 1
ATOM 723 N N . SER A 1 92 ? 21.464 9.168 -21.526 1.00 83.62 92 SER A N 1
ATOM 724 C CA . SER A 1 92 ? 21.675 8.917 -22.955 1.00 83.62 92 SER A CA 1
ATOM 725 C C . SER A 1 92 ? 22.105 7.475 -23.244 1.00 83.62 92 SER A C 1
ATOM 727 O O . SER A 1 92 ? 21.883 6.956 -24.341 1.00 83.62 92 SER A O 1
ATOM 729 N N . THR A 1 93 ? 22.688 6.797 -22.249 1.00 84.75 93 THR A N 1
ATOM 730 C CA . THR A 1 93 ? 23.252 5.452 -22.391 1.00 84.75 93 THR A CA 1
ATOM 731 C C . THR A 1 93 ? 22.325 4.363 -21.844 1.00 84.75 93 THR A C 1
ATOM 733 O O . THR A 1 93 ? 21.599 4.563 -20.874 1.00 84.75 93 THR A O 1
ATOM 736 N N . GLY A 1 94 ? 22.377 3.157 -22.429 1.00 84.94 94 GLY A N 1
ATOM 737 C CA . GLY A 1 94 ? 21.597 2.011 -21.936 1.00 84.94 94 GLY A CA 1
ATOM 738 C C . GLY A 1 94 ? 21.925 1.648 -20.482 1.00 84.94 94 GLY A C 1
ATOM 739 O O . GLY A 1 94 ? 21.015 1.458 -19.682 1.00 84.94 94 GLY A O 1
ATOM 740 N N . ARG A 1 95 ? 23.216 1.640 -20.119 1.00 87.50 95 ARG A N 1
ATOM 741 C CA . ARG A 1 95 ? 23.678 1.430 -18.734 1.00 87.50 95 ARG A CA 1
ATOM 742 C C . ARG A 1 95 ? 23.209 2.539 -17.793 1.00 87.50 95 ARG A C 1
ATOM 744 O O . ARG A 1 95 ? 22.726 2.239 -16.706 1.00 87.50 95 ARG A O 1
ATOM 751 N N . GLY A 1 96 ? 23.306 3.798 -18.224 1.00 88.56 96 GLY A N 1
ATOM 752 C CA . GLY A 1 96 ? 22.817 4.946 -17.465 1.00 88.56 96 GLY A CA 1
ATOM 753 C C . GLY A 1 96 ? 21.331 4.819 -17.145 1.00 88.56 96 GLY A C 1
ATOM 754 O O . GLY A 1 96 ? 20.946 5.009 -15.999 1.00 88.56 96 GLY A O 1
ATOM 755 N N . ARG A 1 97 ? 20.507 4.391 -18.111 1.00 90.94 97 ARG A N 1
ATOM 756 C CA . ARG A 1 97 ? 19.065 4.159 -17.903 1.00 90.94 97 ARG A CA 1
ATOM 757 C C . ARG A 1 97 ? 18.777 3.050 -16.887 1.00 90.94 97 ARG A C 1
ATOM 759 O O . ARG A 1 97 ? 17.847 3.187 -16.104 1.00 90.94 97 ARG A O 1
ATOM 766 N N . ILE A 1 98 ? 19.573 1.980 -16.864 1.00 92.00 98 ILE A N 1
ATOM 767 C CA . ILE A 1 98 ? 19.442 0.908 -15.860 1.00 92.00 98 ILE A CA 1
ATOM 768 C C . ILE A 1 98 ? 19.749 1.446 -14.464 1.00 92.00 98 ILE A C 1
ATOM 770 O O . ILE A 1 98 ? 18.936 1.307 -13.555 1.00 92.00 98 ILE A O 1
ATOM 774 N N . ILE A 1 99 ? 20.905 2.096 -14.308 1.00 91.25 99 ILE A N 1
ATOM 775 C CA . ILE A 1 99 ? 21.346 2.648 -13.023 1.00 91.25 99 ILE A CA 1
ATOM 776 C C . ILE A 1 99 ? 20.360 3.705 -12.533 1.00 91.25 99 ILE A C 1
ATOM 778 O O . ILE A 1 99 ? 19.995 3.694 -11.365 1.00 91.25 99 ILE A O 1
ATOM 782 N N . PHE A 1 100 ? 19.885 4.574 -13.424 1.00 91.62 100 PHE A N 1
ATOM 783 C CA . PHE A 1 100 ? 18.877 5.572 -13.096 1.00 91.62 100 PHE A CA 1
ATOM 784 C C . PHE A 1 100 ? 17.588 4.925 -12.591 1.00 91.62 100 PHE A C 1
ATOM 786 O O . PHE A 1 100 ? 17.092 5.332 -11.548 1.00 91.62 100 PHE A O 1
ATOM 793 N N . GLY A 1 101 ? 17.077 3.894 -13.275 1.00 93.50 101 GLY A N 1
ATOM 794 C CA . GLY A 1 101 ? 15.894 3.165 -12.819 1.00 93.50 101 GLY A CA 1
ATOM 795 C C . GLY A 1 101 ? 16.091 2.567 -11.423 1.00 93.50 101 GLY A C 1
ATOM 796 O O . GLY A 1 101 ? 15.279 2.797 -10.529 1.00 93.50 101 GLY A O 1
ATOM 797 N N . ILE A 1 102 ? 17.216 1.879 -11.196 1.00 94.44 102 ILE A N 1
ATOM 798 C CA . ILE A 1 102 ? 17.563 1.306 -9.885 1.00 94.44 102 ILE A CA 1
ATOM 799 C C . ILE A 1 102 ? 17.604 2.394 -8.804 1.00 94.44 102 ILE A C 1
ATOM 801 O O . ILE A 1 102 ? 16.948 2.250 -7.772 1.00 94.44 102 ILE A O 1
ATOM 805 N N . LEU A 1 103 ? 18.339 3.483 -9.054 1.00 93.31 103 LEU A N 1
ATOM 806 C CA . LEU A 1 103 ? 18.456 4.615 -8.136 1.00 93.31 103 LEU A CA 1
ATOM 807 C C . LEU A 1 103 ? 17.101 5.255 -7.855 1.00 93.31 103 LEU A C 1
ATOM 809 O O . LEU A 1 103 ? 16.844 5.604 -6.712 1.00 93.31 103 LEU A O 1
ATOM 813 N N . TYR A 1 104 ? 16.231 5.371 -8.857 1.00 91.06 104 TYR A N 1
ATOM 814 C CA . TYR A 1 104 ? 14.883 5.890 -8.674 1.00 91.06 104 TYR A CA 1
ATOM 815 C C . TYR A 1 104 ? 14.067 5.015 -7.724 1.00 91.06 104 TYR A C 1
ATOM 817 O O . TYR A 1 104 ? 13.517 5.526 -6.749 1.00 91.06 104 TYR A O 1
ATOM 825 N N . GLY A 1 105 ? 14.031 3.699 -7.960 1.00 92.44 105 GLY A N 1
ATOM 826 C CA . GLY A 1 105 ? 13.318 2.767 -7.084 1.00 92.44 105 GLY A CA 1
ATOM 827 C C . GLY A 1 105 ? 13.779 2.890 -5.629 1.00 92.44 105 GLY A C 1
ATOM 828 O O . GLY A 1 105 ? 12.963 3.137 -4.743 1.00 92.44 105 GLY A O 1
ATOM 829 N N . PHE A 1 106 ? 15.092 2.853 -5.381 1.00 93.69 106 PHE A N 1
ATOM 830 C CA . PHE A 1 106 ? 15.637 3.015 -4.027 1.00 93.69 106 PHE A CA 1
ATOM 831 C C . PHE A 1 106 ? 15.466 4.422 -3.451 1.00 93.69 106 PHE A C 1
ATOM 833 O O . PHE A 1 106 ? 15.260 4.558 -2.248 1.00 93.69 106 PHE A O 1
ATOM 840 N N . ALA A 1 107 ? 15.511 5.469 -4.276 1.00 91.06 107 ALA A N 1
ATOM 841 C CA . ALA A 1 107 ? 15.285 6.833 -3.818 1.00 91.06 107 ALA A CA 1
ATOM 842 C C . ALA A 1 107 ? 13.862 7.002 -3.283 1.00 91.06 107 ALA A C 1
ATOM 844 O O . ALA A 1 107 ? 13.698 7.594 -2.226 1.00 91.06 107 ALA A O 1
ATOM 845 N N . THR A 1 108 ? 12.844 6.433 -3.934 1.00 88.69 108 THR A N 1
ATOM 846 C CA . THR A 1 108 ? 11.462 6.521 -3.422 1.00 88.69 108 THR A CA 1
ATOM 847 C C . THR A 1 108 ? 11.318 5.892 -2.033 1.00 88.69 108 THR A C 1
ATOM 849 O O . THR A 1 108 ? 10.696 6.476 -1.151 1.00 88.69 108 THR A O 1
ATOM 852 N N . ILE A 1 109 ? 11.981 4.756 -1.798 1.00 90.81 109 ILE A N 1
ATOM 853 C CA . ILE A 1 109 ? 12.037 4.090 -0.491 1.00 90.81 109 ILE A CA 1
ATOM 854 C C . ILE A 1 109 ? 12.791 4.953 0.531 1.00 90.81 109 ILE A C 1
ATOM 856 O O . ILE A 1 109 ? 12.300 5.185 1.634 1.00 90.81 109 ILE A O 1
ATOM 860 N N . ALA A 1 110 ? 13.970 5.465 0.170 1.00 90.19 110 ALA A N 1
ATOM 861 C CA . ALA A 1 110 ? 14.785 6.292 1.058 1.00 90.19 110 ALA A CA 1
ATOM 862 C C . ALA A 1 110 ? 14.065 7.588 1.461 1.00 90.19 110 ALA A C 1
ATOM 864 O O . ALA A 1 110 ? 14.104 7.980 2.626 1.00 90.19 110 ALA A O 1
ATOM 865 N N . PHE A 1 111 ? 13.372 8.230 0.518 1.00 87.75 111 PHE A N 1
ATOM 866 C CA . PHE A 1 111 ? 12.572 9.422 0.777 1.00 87.75 111 PHE A CA 1
ATOM 867 C C . PHE A 1 111 ? 11.366 9.107 1.658 1.00 87.75 111 PHE A C 1
ATOM 869 O O . PHE A 1 111 ? 11.094 9.886 2.565 1.00 87.75 111 PHE A O 1
ATOM 876 N N . ALA A 1 112 ? 10.702 7.963 1.466 1.00 85.50 112 ALA A N 1
ATOM 877 C CA . ALA A 1 112 ? 9.615 7.534 2.343 1.00 85.50 112 ALA A CA 1
ATOM 878 C C . ALA A 1 112 ? 10.084 7.380 3.800 1.00 85.50 112 ALA A C 1
ATOM 880 O O . ALA A 1 112 ? 9.404 7.840 4.714 1.00 85.50 112 ALA A O 1
ATOM 881 N N . VAL A 1 113 ? 11.273 6.805 4.029 1.00 86.62 113 VAL A N 1
ATOM 882 C CA . VAL A 1 113 ? 11.863 6.700 5.379 1.00 86.62 113 VAL A CA 1
ATOM 883 C C . VAL A 1 113 ? 12.234 8.077 5.932 1.00 86.62 113 VAL A C 1
ATOM 885 O O . VAL A 1 113 ? 11.845 8.422 7.046 1.00 86.62 113 VAL A O 1
ATOM 888 N N . LEU A 1 114 ? 12.973 8.876 5.157 1.00 86.12 114 LEU A N 1
ATOM 889 C CA . LEU A 1 114 ? 13.500 10.166 5.605 1.00 86.12 114 LEU A CA 1
ATOM 890 C C . LEU A 1 114 ? 12.384 11.170 5.912 1.00 86.12 114 LEU A C 1
ATOM 892 O O . LEU A 1 114 ? 12.429 11.853 6.929 1.00 86.12 114 LEU A O 1
ATOM 896 N N . LEU A 1 115 ? 11.385 11.269 5.037 1.00 82.25 115 LEU A N 1
ATOM 897 C CA . LEU A 1 115 ? 10.292 12.227 5.181 1.00 82.25 115 LEU A CA 1
ATOM 898 C C . LEU A 1 115 ? 9.317 11.812 6.280 1.00 82.25 115 LEU A C 1
ATOM 900 O O . LEU A 1 115 ? 8.857 12.685 7.011 1.00 82.25 115 LEU A O 1
ATOM 904 N N . ARG A 1 116 ? 9.083 10.504 6.468 1.00 80.94 116 ARG A N 1
ATOM 905 C CA . ARG A 1 116 ? 8.326 9.999 7.622 1.00 80.94 116 ARG A CA 1
ATOM 906 C C . ARG A 1 116 ? 9.033 10.337 8.936 1.00 80.94 116 ARG A C 1
ATOM 908 O O . ARG A 1 116 ? 8.377 10.792 9.862 1.00 80.94 116 ARG A O 1
ATOM 915 N N . ALA A 1 117 ? 10.359 10.197 9.000 1.00 82.69 117 ALA A N 1
ATOM 916 C CA . ALA A 1 117 ? 11.142 10.590 10.176 1.00 82.69 117 ALA A CA 1
ATOM 917 C C . ALA A 1 117 ? 11.124 12.107 10.455 1.00 82.69 117 ALA A C 1
ATOM 919 O O . ALA A 1 117 ? 11.417 12.527 11.569 1.00 82.69 117 ALA A O 1
ATOM 920 N N . MET A 1 118 ? 10.790 12.926 9.453 1.00 83.69 118 MET A N 1
ATOM 921 C CA . MET A 1 118 ? 10.631 14.379 9.580 1.00 83.69 118 MET A CA 1
ATOM 922 C C . MET A 1 118 ? 9.161 14.815 9.696 1.00 83.69 118 MET A C 1
ATOM 924 O O . MET A 1 118 ? 8.889 16.010 9.586 1.00 83.69 118 MET A O 1
ATOM 928 N N . GLU A 1 119 ? 8.226 13.869 9.864 1.00 78.44 119 GLU A N 1
ATOM 929 C CA . GLU A 1 119 ? 6.778 14.117 9.973 1.00 78.44 119 GLU A CA 1
ATOM 930 C C . GLU A 1 119 ? 6.209 14.934 8.793 1.00 78.44 119 GLU A C 1
ATOM 932 O O . GLU A 1 119 ? 5.271 15.720 8.920 1.00 78.44 119 GLU A O 1
ATOM 937 N N . VAL A 1 120 ? 6.802 14.767 7.607 1.00 74.75 120 VAL A N 1
ATOM 938 C CA . VAL A 1 120 ? 6.358 15.425 6.373 1.00 74.75 120 VAL A CA 1
ATOM 939 C C . VAL A 1 120 ? 5.236 14.591 5.740 1.00 74.75 120 VAL A C 1
ATOM 941 O O . VAL A 1 120 ? 5.346 13.362 5.713 1.00 74.75 120 VAL A O 1
ATOM 944 N N . PRO A 1 121 ? 4.195 15.213 5.148 1.00 67.25 121 PRO A N 1
ATOM 945 C CA . PRO A 1 121 ? 3.138 14.486 4.451 1.00 67.25 121 PRO A CA 1
ATOM 946 C C . PRO A 1 121 ? 3.662 13.489 3.406 1.00 67.25 121 PRO A C 1
ATOM 948 O O . PRO A 1 121 ? 4.450 13.836 2.519 1.00 67.25 121 PRO A O 1
ATOM 951 N N . ALA A 1 122 ? 3.155 12.256 3.471 1.00 67.06 122 ALA A N 1
ATOM 952 C CA . ALA A 1 122 ? 3.578 11.099 2.669 1.00 67.06 122 ALA A CA 1
ATOM 953 C C . ALA A 1 122 ? 3.133 11.131 1.188 1.00 67.06 122 ALA A C 1
ATOM 955 O O . ALA A 1 122 ? 2.964 10.089 0.551 1.00 67.06 122 ALA A O 1
ATOM 956 N N . PHE A 1 123 ? 2.863 12.316 0.638 1.00 66.62 123 PHE A N 1
ATOM 957 C CA . PHE A 1 123 ? 2.734 12.496 -0.810 1.00 66.62 123 PHE A CA 1
ATOM 958 C C . PHE A 1 123 ? 4.001 13.109 -1.427 1.00 66.62 123 PHE A C 1
ATOM 960 O O . PHE A 1 123 ? 4.252 12.923 -2.620 1.00 66.62 123 PHE A O 1
ATOM 967 N N . TYR A 1 124 ? 4.824 13.812 -0.638 1.00 62.69 124 TYR A N 1
ATOM 968 C CA . TYR A 1 124 ? 6.067 14.429 -1.115 1.00 62.69 124 TYR A CA 1
ATOM 969 C C . TYR A 1 124 ? 7.171 13.402 -1.400 1.00 62.69 124 TYR A C 1
ATOM 971 O O . TYR A 1 124 ? 7.952 13.570 -2.339 1.00 62.69 124 TYR A O 1
ATOM 979 N N . ASP A 1 125 ? 7.217 12.320 -0.628 1.00 63.19 125 ASP A N 1
ATOM 980 C CA . ASP A 1 125 ? 8.160 11.202 -0.768 1.00 63.19 125 ASP A CA 1
ATOM 981 C C . ASP A 1 125 ? 8.095 10.507 -2.129 1.00 63.19 125 ASP A C 1
ATOM 983 O O . ASP A 1 125 ? 9.112 10.033 -2.636 1.00 63.19 125 ASP A O 1
ATOM 987 N N . LYS A 1 126 ? 6.922 10.516 -2.762 1.00 69.56 126 LYS A N 1
ATOM 988 C CA . LYS A 1 126 ? 6.689 9.862 -4.054 1.00 69.56 126 LYS A CA 1
ATOM 989 C C . LYS A 1 126 ? 7.085 10.733 -5.252 1.00 69.56 126 LYS A C 1
ATOM 991 O O . LYS A 1 126 ? 7.309 10.191 -6.333 1.00 69.56 126 LYS A O 1
ATOM 996 N N . LEU A 1 127 ? 7.195 12.056 -5.077 1.00 72.94 127 LEU A N 1
ATOM 997 C CA . LEU A 1 127 ? 7.413 13.021 -6.169 1.00 72.94 127 LEU A CA 1
ATOM 998 C C . LEU A 1 127 ? 8.803 13.679 -6.156 1.00 72.94 127 LEU A C 1
ATOM 1000 O O . LEU A 1 127 ? 9.365 13.944 -7.220 1.00 72.94 127 LEU A O 1
ATOM 1004 N N . LEU A 1 128 ? 9.389 13.918 -4.978 1.00 79.12 128 LEU A N 1
ATOM 1005 C CA . LEU A 1 128 ? 10.696 14.578 -4.833 1.00 79.12 128 LEU A CA 1
ATOM 1006 C C . LEU A 1 128 ? 11.900 13.846 -5.463 1.00 79.12 128 LEU A C 1
ATOM 1008 O O . LEU A 1 128 ? 12.828 14.538 -5.894 1.00 79.12 128 LEU A O 1
ATOM 1012 N N . PRO A 1 129 ? 11.929 12.501 -5.580 1.00 84.19 129 PRO A N 1
ATOM 1013 C CA . PRO A 1 129 ? 13.048 11.817 -6.227 1.00 84.19 129 PRO A CA 1
ATOM 1014 C C . PRO A 1 129 ? 13.275 12.229 -7.690 1.00 84.19 129 PRO A C 1
ATOM 1016 O O . PRO A 1 129 ? 14.421 12.256 -8.140 1.00 84.19 129 PRO A O 1
ATOM 1019 N N . VAL A 1 130 ? 12.210 12.586 -8.422 1.00 83.62 130 VAL A N 1
ATOM 1020 C CA . VAL A 1 130 ? 12.266 12.922 -9.857 1.00 83.62 130 VAL A CA 1
ATOM 1021 C C . VAL A 1 130 ? 13.206 14.108 -10.140 1.00 83.62 130 VAL A C 1
ATOM 1023 O O . VAL A 1 130 ? 14.200 13.912 -10.842 1.00 83.62 130 VAL A O 1
ATOM 1026 N N . PRO A 1 131 ? 12.974 15.329 -9.611 1.00 84.38 131 PRO A N 1
ATOM 1027 C CA . PRO A 1 131 ? 13.829 16.476 -9.923 1.00 84.38 131 PRO A CA 1
ATOM 1028 C C . PRO A 1 131 ? 15.278 16.282 -9.465 1.00 84.38 131 PRO A C 1
ATOM 1030 O O . PRO A 1 131 ? 16.201 16.719 -10.150 1.00 84.38 131 PRO A O 1
ATOM 1033 N N . ILE A 1 132 ? 15.497 15.597 -8.339 1.00 86.19 132 ILE A N 1
ATOM 1034 C CA . ILE A 1 132 ? 16.842 15.357 -7.803 1.00 86.19 132 ILE A CA 1
ATOM 1035 C C . ILE A 1 132 ? 17.634 14.450 -8.743 1.00 86.19 132 ILE A C 1
ATOM 1037 O O . ILE A 1 132 ? 18.763 14.776 -9.109 1.00 86.19 132 ILE A O 1
ATOM 1041 N N . LEU A 1 133 ? 17.044 13.337 -9.181 1.00 85.31 133 LEU A N 1
ATOM 1042 C CA . LEU A 1 133 ? 17.721 12.424 -10.098 1.00 85.31 133 LEU A CA 1
ATOM 1043 C C . LEU A 1 133 ? 17.922 13.043 -11.480 1.00 85.31 133 LEU A C 1
ATOM 1045 O O . LEU A 1 133 ? 18.988 12.849 -12.064 1.00 85.31 133 LEU A O 1
ATOM 1049 N N . ASN A 1 134 ? 16.978 13.860 -11.955 1.00 86.38 134 ASN A N 1
ATOM 1050 C CA . ASN A 1 134 ? 17.120 14.604 -13.208 1.00 86.38 134 ASN A CA 1
ATOM 1051 C C . ASN A 1 134 ? 18.341 15.547 -13.186 1.00 86.38 134 ASN A C 1
ATOM 1053 O O . ASN A 1 134 ? 19.090 15.613 -14.162 1.00 86.38 134 ASN A O 1
ATOM 1057 N N . LEU A 1 135 ? 18.611 16.223 -12.062 1.00 87.19 135 LEU A N 1
ATOM 1058 C CA . LEU A 1 135 ? 19.816 17.053 -11.899 1.00 87.19 135 LEU A CA 1
ATOM 1059 C C . LEU A 1 135 ? 21.113 16.226 -11.864 1.00 87.19 135 LEU A C 1
ATOM 1061 O O . LEU A 1 135 ? 22.181 16.721 -12.229 1.00 87.19 135 LEU A O 1
ATOM 1065 N N . LEU A 1 136 ? 21.032 14.956 -11.459 1.00 87.12 136 LEU A N 1
ATOM 1066 C CA . LEU A 1 136 ? 22.175 14.048 -11.348 1.00 87.12 136 LEU A CA 1
ATOM 1067 C C . LEU A 1 136 ? 22.447 13.234 -12.622 1.00 87.12 136 LEU A C 1
ATOM 1069 O O . LEU A 1 136 ? 23.436 12.501 -12.661 1.00 87.12 136 LEU A O 1
ATOM 1073 N N . VAL A 1 137 ? 21.650 13.382 -13.686 1.00 86.31 137 VAL A N 1
ATOM 1074 C CA . VAL A 1 137 ? 21.759 12.582 -14.926 1.00 86.31 137 VAL A CA 1
ATOM 1075 C C . VAL A 1 137 ? 23.174 12.567 -15.496 1.00 86.31 137 VAL A C 1
ATOM 1077 O O . VAL A 1 137 ? 23.694 11.504 -15.830 1.00 86.31 137 VAL A O 1
ATOM 1080 N N . GLN A 1 138 ? 23.845 13.720 -15.560 1.00 84.81 138 GLN A N 1
ATOM 1081 C CA . GLN A 1 138 ? 25.208 13.791 -16.096 1.00 84.81 138 GLN A CA 1
ATOM 1082 C C . GLN A 1 138 ? 26.220 13.030 -15.230 1.00 84.81 138 GLN A C 1
ATOM 1084 O O . GLN A 1 138 ? 27.178 12.459 -15.751 1.00 84.81 138 GLN A O 1
ATOM 1089 N N . VAL A 1 139 ? 26.027 13.031 -13.909 1.00 87.19 139 VAL A N 1
ATOM 1090 C CA . VAL A 1 139 ? 26.875 12.289 -12.967 1.00 87.19 139 VAL A CA 1
ATOM 1091 C C . VAL A 1 139 ? 26.622 10.792 -13.120 1.00 87.19 139 VAL A C 1
ATOM 1093 O O . VAL A 1 139 ? 27.578 10.020 -13.180 1.00 87.19 139 VAL A O 1
ATOM 1096 N N . ILE A 1 140 ? 25.357 10.394 -13.265 1.00 85.00 140 ILE A N 1
ATOM 1097 C CA . ILE A 1 140 ? 24.954 9.004 -13.490 1.00 85.00 140 ILE A CA 1
ATOM 1098 C C . ILE A 1 140 ? 25.550 8.474 -14.797 1.00 85.00 140 ILE A C 1
ATOM 1100 O O . ILE A 1 140 ? 26.170 7.416 -14.778 1.00 85.00 140 ILE A O 1
ATOM 1104 N N . ASP A 1 141 ? 25.446 9.206 -15.912 1.00 82.00 141 ASP A N 1
ATOM 1105 C CA . ASP A 1 141 ? 26.004 8.770 -17.202 1.00 82.00 141 ASP A CA 1
ATOM 1106 C C . ASP A 1 141 ? 27.542 8.653 -17.152 1.00 82.00 141 ASP A C 1
ATOM 1108 O O . ASP A 1 141 ? 28.110 7.683 -17.662 1.00 82.00 141 ASP A O 1
ATOM 1112 N N . ARG A 1 142 ? 28.235 9.584 -16.474 1.00 83.81 142 ARG A N 1
ATOM 1113 C CA . ARG A 1 142 ? 29.692 9.482 -16.256 1.00 83.81 142 ARG A CA 1
ATOM 1114 C C . ARG A 1 142 ? 30.056 8.272 -15.396 1.00 83.81 142 ARG A C 1
ATOM 1116 O O . ARG A 1 142 ? 30.987 7.545 -15.733 1.00 83.81 142 ARG A O 1
ATOM 1123 N N . GLY A 1 143 ? 29.324 8.036 -14.308 1.00 82.00 143 GLY A N 1
ATOM 1124 C CA . GLY A 1 143 ? 29.532 6.883 -13.430 1.00 82.00 143 GLY A CA 1
ATOM 1125 C C . GLY A 1 143 ? 29.266 5.556 -14.143 1.00 82.00 143 GLY A C 1
ATOM 1126 O O . GLY A 1 143 ? 30.064 4.624 -14.044 1.00 82.00 143 GLY A O 1
ATOM 1127 N N . ALA A 1 144 ? 28.202 5.501 -14.947 1.00 82.88 144 ALA A N 1
ATOM 1128 C CA . ALA A 1 144 ? 27.819 4.345 -15.751 1.00 82.88 144 ALA A CA 1
ATOM 1129 C C . ALA A 1 144 ? 28.885 3.949 -16.783 1.00 82.88 144 ALA A C 1
ATOM 1131 O O . A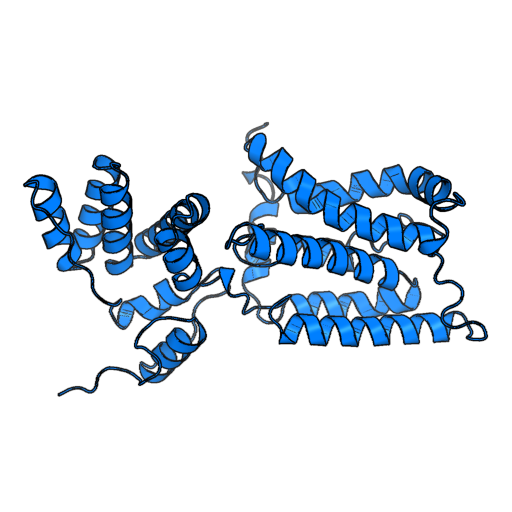LA A 1 144 ? 28.944 2.788 -17.189 1.00 82.88 144 ALA A O 1
ATOM 1132 N N . ALA A 1 145 ? 29.750 4.882 -17.199 1.00 79.56 145 ALA A N 1
ATOM 1133 C CA . ALA A 1 145 ? 30.860 4.600 -18.104 1.00 79.56 145 ALA A CA 1
ATOM 1134 C C . ALA A 1 145 ? 31.999 3.790 -17.449 1.00 79.56 145 ALA A C 1
ATOM 1136 O O . ALA A 1 145 ? 32.822 3.219 -18.168 1.00 79.56 145 ALA A O 1
ATOM 1137 N N . SER A 1 146 ? 32.031 3.680 -16.114 1.00 81.44 146 SER A N 1
ATOM 1138 C CA . SER A 1 146 ? 33.044 2.921 -15.372 1.00 81.44 146 SER A CA 1
ATOM 1139 C C . SER A 1 146 ? 33.070 1.433 -15.748 1.00 81.44 146 SER A C 1
ATOM 1141 O O . SER A 1 146 ? 32.034 0.802 -15.972 1.00 81.44 146 SER A O 1
ATOM 1143 N N . ARG A 1 147 ? 34.275 0.840 -15.776 1.00 73.19 147 ARG A N 1
ATOM 1144 C CA . ARG A 1 147 ? 34.484 -0.594 -16.063 1.00 73.19 147 ARG A CA 1
ATOM 1145 C C . ARG A 1 147 ? 33.907 -1.508 -14.981 1.00 73.19 147 ARG A C 1
ATOM 1147 O O . ARG A 1 147 ? 33.548 -2.639 -15.289 1.00 73.19 147 ARG A O 1
ATOM 1154 N N . TRP A 1 148 ? 33.796 -1.024 -13.743 1.00 73.25 148 TRP A N 1
ATOM 1155 C CA . TRP A 1 148 ? 33.263 -1.802 -12.617 1.00 73.25 148 TRP A CA 1
ATOM 1156 C C . TRP A 1 148 ? 31.773 -2.139 -12.792 1.00 73.25 148 TRP A C 1
ATOM 1158 O O . TRP A 1 148 ? 31.326 -3.215 -12.413 1.00 73.25 148 TRP A O 1
ATOM 1168 N N . LEU A 1 149 ? 31.025 -1.274 -13.484 1.00 76.12 149 LEU A N 1
ATOM 1169 C CA . LEU A 1 149 ? 29.609 -1.473 -13.818 1.00 76.12 149 LEU A CA 1
ATOM 1170 C C . LEU A 1 149 ? 29.420 -2.168 -15.177 1.00 76.12 149 LEU A C 1
ATOM 1172 O O . LEU A 1 149 ? 28.348 -2.104 -15.778 1.00 76.12 149 LEU A O 1
ATOM 1176 N N . GLY A 1 150 ? 30.463 -2.832 -15.689 1.00 65.81 150 GLY A N 1
ATOM 1177 C CA . GLY A 1 150 ? 30.415 -3.563 -16.956 1.00 65.81 150 GLY A CA 1
ATOM 1178 C C . GLY A 1 150 ? 29.408 -4.718 -16.960 1.00 65.81 150 GLY A C 1
ATOM 1179 O O . GLY A 1 150 ? 28.878 -5.046 -18.014 1.00 65.81 150 GLY A O 1
ATOM 1180 N N . PHE A 1 151 ? 29.077 -5.284 -15.793 1.00 75.12 151 PHE A N 1
ATOM 1181 C CA . PHE A 1 151 ? 28.078 -6.356 -15.674 1.00 75.12 151 PHE A CA 1
ATOM 1182 C C . PHE A 1 151 ? 26.647 -5.903 -16.018 1.00 75.12 151 PHE A C 1
ATOM 1184 O O . PHE A 1 151 ? 25.803 -6.738 -16.325 1.00 75.12 151 PHE A O 1
ATOM 1191 N N . LEU A 1 152 ? 26.384 -4.590 -16.007 1.00 77.00 152 LEU A N 1
ATOM 1192 C CA . LEU A 1 152 ? 25.113 -3.995 -16.433 1.00 77.00 152 LEU A CA 1
ATOM 1193 C C . LEU A 1 152 ? 25.091 -3.659 -17.934 1.00 77.00 152 LEU A C 1
ATOM 1195 O O . LEU A 1 152 ? 24.152 -3.021 -18.414 1.00 77.00 152 LEU A O 1
ATOM 1199 N N . ASP A 1 153 ? 26.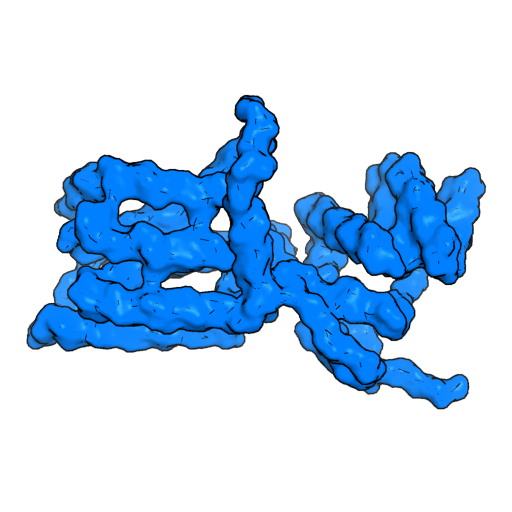123 -4.036 -18.697 1.00 74.06 153 ASP A N 1
ATOM 1200 C CA . ASP A 1 153 ? 26.133 -3.853 -20.145 1.00 74.06 153 ASP A CA 1
ATOM 1201 C C . ASP A 1 153 ? 25.306 -4.938 -20.846 1.00 74.06 153 ASP A C 1
ATOM 1203 O O . ASP A 1 153 ? 25.790 -6.015 -21.191 1.00 74.06 153 ASP A O 1
ATOM 1207 N N . PHE A 1 154 ? 24.041 -4.621 -21.109 1.00 72.12 154 PHE A N 1
ATOM 1208 C CA . PHE A 1 154 ? 23.138 -5.474 -21.881 1.00 72.12 154 PHE A CA 1
ATOM 1209 C C . PHE A 1 154 ? 23.129 -5.145 -23.380 1.00 72.12 154 PHE A C 1
ATOM 1211 O O . PHE A 1 154 ? 22.236 -5.584 -24.101 1.00 72.12 154 PHE A O 1
ATOM 1218 N N . SER A 1 155 ? 24.122 -4.409 -23.897 1.00 71.19 155 SER A N 1
ATOM 1219 C CA . SER A 1 155 ? 24.221 -4.099 -25.335 1.00 71.19 155 SER A CA 1
ATOM 1220 C C . SER A 1 155 ? 24.376 -5.340 -26.224 1.00 71.19 155 SER A C 1
ATOM 1222 O O . SER A 1 155 ? 24.144 -5.277 -27.436 1.00 71.19 155 SER A O 1
ATOM 1224 N N . TRP A 1 156 ? 24.753 -6.479 -25.631 1.00 65.00 156 TRP A N 1
ATOM 1225 C CA . TRP A 1 156 ? 24.796 -7.774 -26.300 1.00 65.00 156 TRP A CA 1
ATOM 1226 C C . TRP A 1 156 ? 23.405 -8.322 -26.640 1.00 65.00 156 TRP A C 1
ATOM 1228 O O . TRP A 1 156 ? 23.265 -9.019 -27.649 1.00 65.00 156 TRP A O 1
ATOM 1238 N N . ILE A 1 157 ? 22.380 -7.972 -25.857 1.00 67.50 157 ILE A N 1
ATOM 1239 C CA . ILE A 1 157 ? 21.003 -8.406 -26.084 1.00 67.50 157 ILE A CA 1
ATOM 1240 C C . ILE A 1 157 ? 20.480 -7.712 -27.346 1.00 67.50 157 ILE A C 1
ATOM 1242 O O . ILE A 1 157 ? 20.387 -6.487 -27.433 1.00 67.50 157 ILE A O 1
ATOM 1246 N N . GLY A 1 158 ? 20.165 -8.507 -28.371 1.00 63.56 158 GLY A N 1
ATOM 1247 C CA . GLY A 1 158 ? 19.692 -7.991 -29.655 1.00 63.56 158 GLY A CA 1
ATOM 1248 C C . GLY A 1 158 ? 20.796 -7.453 -30.573 1.00 63.56 158 GLY A C 1
ATOM 1249 O O . GLY A 1 158 ? 20.515 -6.616 -31.443 1.00 63.56 158 GLY A O 1
ATOM 1250 N N . LYS A 1 159 ? 22.054 -7.897 -30.420 1.00 70.12 159 LYS A N 1
ATOM 1251 C CA . LYS A 1 159 ? 23.100 -7.715 -31.449 1.00 70.12 159 LYS A CA 1
ATOM 1252 C C . LYS A 1 159 ? 22.554 -8.134 -32.827 1.00 70.12 159 LYS A C 1
ATOM 1254 O O . LYS A 1 159 ? 22.021 -9.224 -32.976 1.00 70.12 159 LYS A O 1
ATOM 1259 N N . GLY A 1 160 ? 22.616 -7.227 -33.808 1.00 74.19 160 GLY A N 1
ATOM 1260 C CA . GLY A 1 160 ? 22.062 -7.424 -35.160 1.00 74.19 160 GLY A CA 1
ATOM 1261 C C . GLY A 1 160 ? 20.640 -6.888 -35.395 1.00 74.19 160 GLY A C 1
ATOM 1262 O O . GLY A 1 160 ? 20.238 -6.725 -36.544 1.00 74.19 160 GLY A O 1
ATOM 1263 N N . LEU A 1 161 ? 19.882 -6.541 -34.349 1.00 80.88 161 LEU A N 1
ATOM 1264 C CA . LEU A 1 161 ? 18.579 -5.886 -34.506 1.00 80.88 161 LEU A CA 1
ATOM 1265 C C . LEU A 1 161 ? 18.733 -4.380 -34.747 1.00 80.88 161 LEU A C 1
ATOM 1267 O O . LEU A 1 161 ? 19.499 -3.703 -34.061 1.00 80.88 161 LEU A O 1
ATOM 1271 N N . THR A 1 162 ? 17.923 -3.839 -35.659 1.00 85.75 162 THR A N 1
ATOM 1272 C CA . THR A 1 162 ? 17.745 -2.386 -35.816 1.00 85.75 162 THR A CA 1
ATOM 1273 C C . THR A 1 162 ? 17.270 -1.754 -34.498 1.00 85.75 162 THR A C 1
ATOM 1275 O O . THR A 1 162 ? 16.510 -2.413 -33.776 1.00 85.75 162 THR A O 1
ATOM 1278 N N . PRO A 1 163 ? 17.595 -0.479 -34.209 1.00 82.81 163 PRO A N 1
ATOM 1279 C CA . PRO A 1 163 ? 17.179 0.197 -32.977 1.00 82.81 163 PRO A CA 1
ATOM 1280 C C . PRO A 1 163 ? 15.679 0.085 -32.683 1.00 82.81 163 PRO A C 1
ATOM 1282 O O . PRO A 1 163 ? 15.294 -0.154 -31.543 1.00 82.81 163 PRO A O 1
ATOM 1285 N N . ILE A 1 164 ? 14.834 0.175 -33.713 1.00 85.25 164 ILE A N 1
ATOM 1286 C CA . ILE A 1 164 ? 13.381 0.093 -33.556 1.00 85.25 164 ILE A CA 1
ATOM 1287 C C . ILE A 1 164 ? 12.910 -1.308 -33.131 1.00 85.25 164 ILE A C 1
ATOM 1289 O O . ILE A 1 164 ? 12.169 -1.438 -32.161 1.00 85.25 164 ILE A O 1
ATOM 1293 N N . LYS A 1 165 ? 13.428 -2.375 -33.758 1.00 88.25 165 LYS A N 1
ATOM 1294 C CA . LYS A 1 165 ? 13.142 -3.769 -33.367 1.00 88.25 165 LYS A CA 1
ATOM 1295 C C . LYS A 1 165 ? 13.583 -4.078 -31.934 1.00 88.25 165 LYS A C 1
ATOM 1297 O O . LYS A 1 165 ? 12.888 -4.805 -31.235 1.00 88.25 165 LYS A O 1
ATOM 1302 N N . ARG A 1 166 ? 14.701 -3.502 -31.472 1.00 87.12 166 ARG A N 1
ATOM 1303 C CA . ARG A 1 166 ? 15.146 -3.643 -30.072 1.00 87.12 166 ARG A CA 1
ATOM 1304 C C . ARG A 1 166 ? 14.154 -3.026 -29.092 1.00 87.12 166 ARG A C 1
ATOM 1306 O O . ARG A 1 166 ? 13.869 -3.633 -28.068 1.00 87.12 166 ARG A O 1
ATOM 1313 N N . ARG A 1 167 ? 13.612 -1.847 -29.415 1.00 89.31 167 ARG A N 1
ATOM 1314 C CA . ARG A 1 167 ? 12.608 -1.175 -28.577 1.00 89.31 167 ARG A CA 1
ATOM 1315 C C . ARG A 1 167 ? 11.316 -1.982 -28.498 1.00 89.31 167 ARG A C 1
ATOM 1317 O O . ARG A 1 167 ? 10.828 -2.189 -27.396 1.00 89.31 167 ARG A O 1
ATOM 1324 N N . TYR A 1 168 ? 10.827 -2.506 -29.623 1.00 92.25 168 TYR A N 1
ATOM 1325 C CA . TYR A 1 168 ? 9.676 -3.414 -29.622 1.00 92.25 168 TYR A CA 1
ATOM 1326 C C . TYR A 1 168 ? 9.928 -4.671 -28.788 1.00 92.25 168 TYR A C 1
ATOM 1328 O O . TYR A 1 168 ? 9.087 -5.027 -27.973 1.00 92.25 168 TYR A O 1
ATOM 1336 N N . GLY A 1 169 ? 11.089 -5.315 -28.949 1.00 91.88 169 GLY A N 1
ATOM 1337 C CA . GLY A 1 169 ? 11.442 -6.498 -28.160 1.00 91.88 169 GLY A CA 1
ATOM 1338 C C . GLY A 1 169 ? 11.481 -6.208 -26.658 1.00 91.88 169 GLY A C 1
ATOM 1339 O O . GLY A 1 169 ? 10.916 -6.960 -25.872 1.00 91.88 169 GLY A O 1
ATOM 1340 N N . LEU A 1 170 ? 12.084 -5.086 -26.261 1.00 91.69 170 LEU A N 1
ATOM 1341 C CA . LEU A 1 170 ? 12.154 -4.671 -24.863 1.00 91.69 170 LEU A CA 1
ATOM 1342 C C . LEU A 1 170 ? 10.778 -4.329 -24.281 1.00 91.69 170 LEU A C 1
ATOM 1344 O O . LEU A 1 170 ? 10.467 -4.776 -23.184 1.00 91.69 170 LEU A O 1
ATOM 1348 N N . VAL A 1 171 ? 9.954 -3.565 -25.002 1.00 95.44 171 VAL A N 1
ATOM 1349 C CA . VAL A 1 171 ? 8.583 -3.259 -24.565 1.00 95.44 171 VAL A CA 1
ATOM 1350 C C . VAL A 1 171 ? 7.746 -4.537 -24.498 1.00 95.44 171 VAL A C 1
ATOM 1352 O O . VAL A 1 171 ? 6.993 -4.705 -23.551 1.00 95.44 171 VAL A O 1
ATOM 1355 N N . GLY A 1 172 ? 7.922 -5.479 -25.428 1.00 96.12 172 GLY A N 1
ATOM 1356 C CA . GLY A 1 172 ? 7.269 -6.788 -25.373 1.00 96.12 172 GLY A CA 1
ATOM 1357 C C . GLY A 1 172 ? 7.650 -7.587 -24.124 1.00 96.12 172 GLY A C 1
ATOM 1358 O O . GLY A 1 172 ? 6.772 -8.082 -23.424 1.00 96.12 172 GLY A O 1
ATOM 1359 N N . ILE A 1 173 ? 8.943 -7.650 -23.788 1.00 95.31 173 ILE A N 1
ATOM 1360 C CA . ILE A 1 173 ? 9.412 -8.246 -22.524 1.00 95.31 173 ILE A CA 1
ATOM 1361 C C . ILE A 1 173 ? 8.804 -7.507 -21.329 1.00 95.31 173 ILE A C 1
ATOM 1363 O O . ILE A 1 173 ? 8.364 -8.140 -20.374 1.00 95.31 173 ILE A O 1
ATOM 1367 N N . TRP A 1 174 ? 8.745 -6.177 -21.386 1.00 96.69 174 TRP A N 1
ATOM 1368 C CA . TRP A 1 174 ? 8.186 -5.371 -20.309 1.00 96.69 174 TRP A CA 1
ATOM 1369 C C . TRP A 1 174 ? 6.690 -5.622 -20.094 1.00 96.69 174 TRP A C 1
ATOM 1371 O O . TRP A 1 174 ? 6.263 -5.764 -18.954 1.00 96.69 174 TRP A O 1
ATOM 1381 N N . VAL A 1 175 ? 5.912 -5.779 -21.169 1.00 98.12 175 VAL A N 1
ATOM 1382 C CA . VAL A 1 175 ? 4.502 -6.201 -21.115 1.00 98.12 175 VAL A CA 1
ATOM 1383 C C . VAL A 1 175 ? 4.373 -7.560 -20.430 1.00 98.12 175 VAL A C 1
ATOM 1385 O O . VAL A 1 175 ? 3.535 -7.708 -19.546 1.00 98.12 175 VAL A O 1
ATOM 1388 N N . VAL A 1 176 ? 5.216 -8.537 -20.782 1.00 98.19 176 VAL A N 1
ATOM 1389 C CA . VAL A 1 176 ? 5.201 -9.859 -20.131 1.00 98.19 176 VAL A CA 1
ATOM 1390 C C . VAL A 1 176 ? 5.502 -9.738 -18.638 1.00 98.19 176 VAL A C 1
ATOM 1392 O O . VAL A 1 176 ? 4.773 -10.305 -17.830 1.00 98.19 176 VAL A O 1
ATOM 1395 N N . ILE A 1 177 ? 6.525 -8.967 -18.254 1.00 98.00 177 ILE A N 1
ATOM 1396 C CA . ILE A 1 177 ? 6.852 -8.736 -16.838 1.00 98.00 177 ILE A CA 1
ATOM 1397 C C . ILE A 1 177 ? 5.675 -8.075 -16.116 1.00 98.00 177 ILE A C 1
ATOM 1399 O O . ILE A 1 177 ? 5.302 -8.524 -15.039 1.00 98.00 177 ILE A O 1
ATOM 1403 N N . PHE A 1 178 ? 5.057 -7.050 -16.705 1.00 97.88 178 PHE A N 1
ATOM 1404 C CA . PHE A 1 178 ? 3.904 -6.374 -16.114 1.00 97.88 178 PHE A CA 1
ATOM 1405 C C . PHE A 1 178 ? 2.711 -7.313 -15.917 1.00 97.88 178 PHE A C 1
ATOM 1407 O O . PHE A 1 178 ? 2.096 -7.291 -14.853 1.00 97.88 178 PHE A O 1
ATOM 1414 N N . VAL A 1 179 ? 2.409 -8.168 -16.898 1.00 97.94 179 VAL A N 1
ATOM 1415 C CA . VAL A 1 179 ? 1.347 -9.181 -16.784 1.00 97.94 179 VAL A CA 1
ATOM 1416 C C . VAL A 1 179 ? 1.660 -10.171 -15.663 1.00 97.94 179 VAL A C 1
ATOM 1418 O O . VAL A 1 179 ? 0.784 -10.461 -14.854 1.00 97.94 179 VAL A O 1
ATOM 1421 N N . VAL A 1 180 ? 2.908 -10.644 -15.564 1.00 97.44 180 VAL A N 1
ATOM 1422 C CA . VAL A 1 180 ? 3.338 -11.539 -14.478 1.00 97.44 180 VAL A CA 1
ATOM 1423 C C . VAL A 1 180 ? 3.211 -10.851 -13.118 1.00 97.44 180 VAL A C 1
ATOM 1425 O O . VAL A 1 180 ? 2.638 -11.434 -12.204 1.00 97.44 180 VAL A O 1
ATOM 1428 N N . LEU A 1 181 ? 3.690 -9.613 -12.973 1.00 96.94 181 LEU A N 1
ATOM 1429 C CA . LEU A 1 181 ? 3.565 -8.861 -11.720 1.00 96.94 181 LEU A CA 1
ATOM 1430 C C . LEU A 1 181 ? 2.100 -8.618 -11.351 1.00 96.94 181 LEU A C 1
ATOM 1432 O O . LEU A 1 181 ? 1.741 -8.773 -10.189 1.00 96.94 181 LEU A O 1
ATOM 1436 N N . SER A 1 182 ? 1.255 -8.292 -12.330 1.00 96.19 182 SER A N 1
ATOM 1437 C CA . SER A 1 182 ? -0.176 -8.065 -12.109 1.00 96.19 182 SER A CA 1
ATOM 1438 C C . SER A 1 182 ? -0.890 -9.339 -11.661 1.00 96.19 182 SER A C 1
ATOM 1440 O O . SER A 1 182 ? -1.641 -9.316 -10.694 1.00 96.19 182 SER A O 1
ATOM 1442 N N . GLY A 1 183 ? -0.605 -10.472 -12.310 1.00 95.25 183 GLY A N 1
ATOM 1443 C CA . GLY A 1 183 ? -1.196 -11.767 -11.958 1.00 95.25 183 GLY A CA 1
ATOM 1444 C C . GLY A 1 183 ? -0.747 -12.324 -10.603 1.00 95.25 183 GLY A C 1
ATOM 1445 O O . GLY A 1 183 ? -1.407 -13.207 -10.072 1.00 95.25 183 GLY A O 1
ATOM 1446 N N . ASN A 1 184 ? 0.352 -11.813 -10.038 1.00 94.31 184 ASN A N 1
ATOM 1447 C CA . ASN A 1 184 ? 0.852 -12.182 -8.707 1.00 94.31 184 ASN A CA 1
ATOM 1448 C C . ASN A 1 184 ? 0.574 -11.099 -7.649 1.00 94.31 184 ASN A C 1
ATOM 1450 O O . ASN A 1 184 ? 1.243 -11.070 -6.618 1.00 94.31 184 ASN A O 1
ATOM 1454 N N . ASN A 1 185 ? -0.350 -10.167 -7.912 1.00 92.75 185 ASN A N 1
ATOM 1455 C CA . ASN A 1 185 ? -0.676 -9.045 -7.023 1.00 92.75 185 ASN A CA 1
ATOM 1456 C C . ASN A 1 185 ? 0.535 -8.163 -6.646 1.00 92.75 185 ASN A C 1
ATOM 1458 O O . ASN A 1 185 ? 0.513 -7.450 -5.645 1.00 92.75 185 ASN A O 1
ATOM 1462 N N . GLY A 1 186 ? 1.603 -8.183 -7.452 1.00 92.50 186 GLY A N 1
ATOM 1463 C CA . GLY A 1 186 ? 2.782 -7.334 -7.282 1.00 92.50 186 GLY A CA 1
ATOM 1464 C C . GLY A 1 186 ? 2.512 -5.872 -7.645 1.00 92.50 186 GLY A C 1
ATOM 1465 O O . GLY A 1 186 ? 3.066 -4.953 -7.044 1.00 92.50 186 GLY A O 1
ATOM 1466 N N . VAL A 1 187 ? 1.621 -5.668 -8.613 1.00 92.88 187 VAL A N 1
ATOM 1467 C CA . VAL A 1 187 ? 0.999 -4.390 -8.979 1.00 92.88 187 VAL A CA 1
ATOM 1468 C C . VAL A 1 187 ? -0.471 -4.656 -9.298 1.00 92.88 187 VAL A C 1
ATOM 1470 O O . VAL A 1 187 ? -0.806 -5.754 -9.730 1.00 92.88 187 VAL A O 1
ATOM 1473 N N . GLY A 1 188 ? -1.354 -3.679 -9.109 1.00 91.44 188 GLY A N 1
ATOM 1474 C CA . GLY A 1 188 ? -2.786 -3.848 -9.372 1.00 91.44 188 GLY A CA 1
ATOM 1475 C C . GLY A 1 188 ? -3.654 -3.479 -8.176 1.00 91.44 188 GLY A C 1
ATOM 1476 O O . GLY A 1 188 ? -3.227 -2.736 -7.292 1.00 91.44 188 GLY A O 1
ATOM 1477 N N . ASP A 1 189 ? -4.889 -3.972 -8.183 1.00 89.38 189 ASP A N 1
ATOM 1478 C CA . ASP A 1 189 ? -5.911 -3.546 -7.224 1.00 89.38 189 ASP A CA 1
ATOM 1479 C C . ASP A 1 189 ? -6.109 -4.509 -6.057 1.00 89.38 189 ASP A C 1
ATOM 1481 O O . ASP A 1 189 ? -6.651 -4.087 -5.047 1.00 89.38 189 ASP A O 1
ATOM 1485 N N . ASN A 1 190 ? -5.597 -5.739 -6.137 1.00 90.19 190 ASN A N 1
ATOM 1486 C CA . ASN A 1 190 ? -5.859 -6.788 -5.145 1.00 90.19 190 ASN A CA 1
ATOM 1487 C C . ASN A 1 190 ? -4.609 -7.153 -4.331 1.00 90.19 190 ASN A C 1
ATOM 1489 O O . ASN A 1 190 ? -4.325 -8.320 -4.065 1.00 90.19 190 ASN A O 1
ATOM 1493 N N . HIS A 1 191 ? -3.803 -6.153 -3.969 1.00 94.12 191 HIS A N 1
ATOM 1494 C CA . HIS A 1 191 ? -2.640 -6.394 -3.120 1.00 94.12 191 HIS A CA 1
ATOM 1495 C C . HIS A 1 191 ? -3.095 -6.818 -1.707 1.00 94.12 191 HIS A C 1
ATOM 1497 O O . HIS A 1 191 ? -3.895 -6.097 -1.109 1.00 94.12 191 HIS A O 1
ATOM 1503 N N . PRO A 1 192 ? -2.567 -7.912 -1.119 1.00 94.00 192 PRO A N 1
ATOM 1504 C CA . PRO A 1 192 ? -3.073 -8.436 0.155 1.00 94.00 192 PRO A CA 1
ATOM 1505 C C . PRO A 1 192 ? -3.004 -7.440 1.317 1.00 94.00 192 PRO A C 1
ATOM 1507 O O . PRO A 1 192 ? -3.895 -7.400 2.156 1.00 94.00 192 PRO A O 1
ATOM 1510 N N . GLY A 1 193 ? -1.975 -6.588 1.345 1.00 94.62 193 GLY A N 1
ATOM 1511 C CA . GLY A 1 193 ? -1.819 -5.547 2.367 1.00 94.62 193 GLY A CA 1
ATOM 1512 C C . GLY A 1 193 ? -2.919 -4.474 2.384 1.00 94.62 193 GLY A C 1
ATOM 1513 O O . GLY A 1 193 ? -2.919 -3.625 3.267 1.00 94.62 193 GLY A O 1
ATOM 1514 N N . GLN A 1 194 ? -3.869 -4.496 1.447 1.00 93.88 194 GLN A N 1
ATOM 1515 C CA . GLN A 1 194 ? -5.060 -3.645 1.513 1.00 93.88 194 GLN A CA 1
ATOM 1516 C C . GLN A 1 194 ? -6.102 -4.140 2.512 1.00 93.88 194 GLN A C 1
ATOM 1518 O O . GLN A 1 194 ? -6.967 -3.363 2.901 1.00 93.88 194 GLN A O 1
ATOM 1523 N N . TYR A 1 195 ? -6.075 -5.422 2.877 1.00 95.44 195 TYR A N 1
ATOM 1524 C CA . TYR A 1 195 ? -7.179 -6.056 3.587 1.00 95.44 195 TYR A CA 1
ATOM 1525 C C . TYR A 1 195 ? -6.845 -6.290 5.056 1.00 95.44 195 TYR A C 1
ATOM 1527 O O . TYR A 1 195 ? -5.737 -6.702 5.410 1.00 95.44 195 TYR A O 1
ATOM 1535 N N . LEU A 1 196 ? -7.843 -6.052 5.909 1.00 95.88 196 LEU A N 1
ATOM 1536 C CA . LEU A 1 196 ? -7.715 -6.114 7.361 1.00 95.88 196 LEU A CA 1
ATOM 1537 C C . LEU A 1 196 ? -7.141 -7.440 7.903 1.00 95.88 196 LEU A C 1
ATOM 1539 O O . LEU A 1 196 ? -6.235 -7.365 8.738 1.00 95.88 196 LEU A O 1
ATOM 1543 N N . PRO A 1 197 ? -7.552 -8.632 7.412 1.00 96.12 197 PRO A N 1
ATOM 1544 C CA . PRO A 1 197 ? -7.063 -9.908 7.942 1.00 96.12 197 PRO A CA 1
ATOM 1545 C C . PRO A 1 197 ? -5.539 -10.077 7.909 1.00 96.12 197 PRO A C 1
ATOM 1547 O O . PRO A 1 197 ? -4.967 -10.679 8.813 1.00 96.12 197 PRO A O 1
ATOM 1550 N N . VAL A 1 198 ? -4.852 -9.503 6.915 1.00 95.94 198 VAL A N 1
ATOM 1551 C CA . VAL A 1 198 ? -3.387 -9.608 6.814 1.00 95.94 198 VAL A CA 1
ATOM 1552 C C . VAL A 1 198 ? -2.687 -8.883 7.964 1.00 95.94 198 VAL A C 1
ATOM 1554 O O . VAL A 1 198 ? -1.670 -9.349 8.476 1.00 95.94 198 VAL A O 1
ATOM 1557 N N . TRP A 1 199 ? -3.238 -7.753 8.397 1.00 97.12 199 TRP A N 1
ATOM 1558 C CA . TRP A 1 199 ? -2.683 -6.970 9.498 1.00 97.12 199 TRP A CA 1
ATOM 1559 C C . TRP A 1 199 ? -3.130 -7.478 10.861 1.00 97.12 199 TRP A C 1
ATOM 1561 O O . TRP A 1 199 ? -2.359 -7.371 11.811 1.00 97.12 199 TRP A O 1
ATOM 1571 N N . GLN A 1 200 ? -4.321 -8.081 10.936 1.00 95.75 200 GLN A N 1
ATOM 1572 C CA . GLN A 1 200 ? -4.746 -8.856 12.098 1.00 95.75 200 GLN A CA 1
ATOM 1573 C C . GLN A 1 200 ? -3.743 -9.980 12.367 1.00 95.75 200 GLN A C 1
ATOM 1575 O O . GLN A 1 200 ? -3.133 -10.004 13.431 1.00 95.75 200 GLN A O 1
ATOM 1580 N N . GLN A 1 201 ? -3.455 -10.803 11.354 1.00 96.06 201 GLN A N 1
ATOM 1581 C CA . GLN A 1 201 ? -2.468 -11.876 11.459 1.00 96.06 201 GLN A CA 1
ATOM 1582 C C . GLN A 1 201 ? -1.078 -11.348 11.838 1.00 96.06 201 GLN A C 1
ATOM 1584 O O . GLN A 1 201 ? -0.452 -11.868 12.753 1.00 96.06 201 GLN A O 1
ATOM 1589 N N . ALA A 1 202 ? -0.599 -10.281 11.187 1.00 97.12 202 ALA A N 1
ATOM 1590 C CA . ALA A 1 202 ? 0.701 -9.702 11.525 1.00 97.12 202 ALA A CA 1
ATOM 1591 C C . ALA A 1 202 ? 0.760 -9.192 12.977 1.00 97.12 202 ALA A C 1
ATOM 1593 O O . ALA A 1 202 ? 1.802 -9.296 13.625 1.00 97.12 202 ALA A O 1
ATOM 1594 N N . CYS A 1 203 ? -0.338 -8.624 13.483 1.00 97.06 203 CYS A N 1
ATOM 1595 C CA . CYS A 1 203 ? -0.446 -8.191 14.870 1.00 97.06 203 CYS A CA 1
ATOM 1596 C C . CYS A 1 203 ? -0.428 -9.384 15.838 1.00 97.06 203 CYS A C 1
ATOM 1598 O O . CYS A 1 203 ? 0.318 -9.358 16.818 1.00 97.06 203 CYS A O 1
ATOM 1600 N N . ASP A 1 204 ? -1.179 -10.441 15.523 1.00 95.31 204 ASP A N 1
ATOM 1601 C CA . ASP A 1 204 ? -1.241 -11.678 16.308 1.00 95.31 204 ASP A CA 1
ATOM 1602 C C . ASP A 1 204 ? 0.114 -12.414 16.329 1.00 95.31 204 ASP A C 1
ATOM 1604 O O . ASP A 1 204 ? 0.504 -12.974 17.354 1.00 95.31 204 ASP A O 1
ATOM 1608 N N . ASP A 1 205 ? 0.892 -12.314 15.246 1.00 96.25 205 ASP A N 1
ATOM 1609 C CA . ASP A 1 205 ? 2.274 -12.806 15.146 1.00 96.25 205 ASP A CA 1
ATOM 1610 C C . ASP A 1 205 ? 3.298 -11.924 15.902 1.00 96.25 205 ASP A C 1
ATOM 1612 O O . ASP A 1 205 ? 4.503 -12.193 15.885 1.00 96.25 205 ASP A O 1
ATOM 1616 N N . GLY A 1 206 ? 2.843 -10.869 16.588 1.00 95.44 206 GLY A N 1
ATOM 1617 C CA . GLY A 1 206 ? 3.662 -10.014 17.450 1.00 95.44 206 GLY A CA 1
ATOM 1618 C C . GLY A 1 206 ? 4.311 -8.814 16.753 1.00 95.44 206 GLY A C 1
ATOM 1619 O O . GLY A 1 206 ? 5.225 -8.206 17.312 1.00 95.44 206 GLY A O 1
ATOM 1620 N N . SER A 1 207 ? 3.872 -8.443 15.546 1.00 96.25 207 SER A N 1
ATOM 1621 C CA . SER A 1 207 ? 4.393 -7.262 14.850 1.00 96.25 207 SER A CA 1
ATOM 1622 C C . SER A 1 207 ? 3.787 -5.969 15.396 1.00 96.25 207 SER A C 1
ATOM 1624 O O . SER A 1 207 ? 2.611 -5.681 15.176 1.00 96.25 207 SER A O 1
ATOM 1626 N N . ASP A 1 208 ? 4.608 -5.118 16.018 1.00 95.31 208 ASP A N 1
ATOM 1627 C CA . ASP A 1 208 ? 4.180 -3.781 16.460 1.00 95.31 208 ASP A CA 1
ATOM 1628 C C . ASP A 1 208 ? 3.686 -2.912 15.304 1.00 95.31 208 ASP A C 1
ATOM 1630 O O . ASP A 1 208 ? 2.636 -2.280 15.402 1.00 95.31 208 ASP A O 1
ATOM 1634 N N . ARG A 1 209 ? 4.397 -2.950 14.172 1.00 94.19 209 ARG A N 1
ATOM 1635 C CA . ARG A 1 209 ? 3.977 -2.287 12.932 1.00 94.19 209 ARG A CA 1
ATOM 1636 C C . ARG A 1 209 ? 2.646 -2.842 12.425 1.00 94.19 209 ARG A C 1
ATOM 1638 O O . ARG A 1 209 ? 1.845 -2.093 11.868 1.00 94.19 209 ARG A O 1
ATOM 1645 N N . GLY A 1 210 ? 2.440 -4.150 12.590 1.00 96.69 210 GLY A N 1
ATOM 1646 C CA . GLY A 1 210 ? 1.192 -4.823 12.259 1.00 96.69 210 GLY A CA 1
ATOM 1647 C C . GLY A 1 210 ? 0.027 -4.278 13.076 1.00 96.69 210 GLY A C 1
ATOM 1648 O O . GLY A 1 210 ? -0.960 -3.824 12.506 1.00 96.69 210 GLY A O 1
ATOM 1649 N N . CYS A 1 211 ? 0.187 -4.232 14.397 1.00 97.00 211 CYS A N 1
ATOM 1650 C CA . CYS A 1 211 ? -0.837 -3.731 15.308 1.00 97.00 211 CYS A CA 1
ATOM 1651 C C . CYS A 1 211 ? -1.106 -2.228 15.160 1.00 97.00 211 CYS A C 1
ATOM 1653 O O . CYS A 1 211 ? -2.253 -1.808 15.260 1.00 97.00 211 CYS A O 1
ATOM 1655 N N . GLU A 1 212 ? -0.080 -1.412 14.901 1.00 95.69 212 GLU A N 1
ATOM 1656 C CA . GLU A 1 212 ? -0.254 0.024 14.649 1.00 95.69 212 GLU A CA 1
ATOM 1657 C C . GLU A 1 212 ? -1.124 0.265 13.409 1.00 95.69 212 GLU A C 1
ATOM 1659 O O . GLU A 1 212 ? -2.065 1.057 13.445 1.00 95.69 212 GLU A O 1
ATOM 1664 N N . TYR A 1 213 ? -0.850 -0.453 12.315 1.00 95.75 213 TYR A N 1
ATOM 1665 C CA . TYR A 1 213 ? -1.639 -0.305 11.096 1.00 95.75 213 TYR A CA 1
ATOM 1666 C C . TYR A 1 213 ? -3.026 -0.956 11.198 1.00 95.75 213 TYR A C 1
ATOM 1668 O O . TYR A 1 213 ? -3.988 -0.430 10.644 1.00 95.75 213 TYR A O 1
ATOM 1676 N N . LEU A 1 214 ? -3.156 -2.059 11.942 1.00 97.38 214 LEU A N 1
ATOM 1677 C CA . LEU A 1 214 ? -4.452 -2.643 12.286 1.00 97.38 214 LEU A CA 1
ATOM 1678 C C . LEU A 1 214 ? -5.335 -1.634 13.032 1.00 97.38 214 LEU A C 1
ATOM 1680 O O . LEU A 1 214 ? -6.477 -1.429 12.627 1.00 97.38 214 LEU A O 1
ATOM 1684 N N . ALA A 1 215 ? -4.786 -0.963 14.052 1.00 97.62 215 ALA A N 1
ATOM 1685 C CA . ALA A 1 215 ? -5.493 0.078 14.792 1.00 97.62 215 ALA A CA 1
ATOM 1686 C C . ALA A 1 215 ? -5.939 1.213 13.862 1.00 97.62 215 ALA A C 1
ATOM 1688 O O . ALA A 1 215 ? -7.095 1.610 13.905 1.00 97.62 215 ALA A O 1
ATOM 1689 N N . PHE A 1 216 ? -5.059 1.678 12.967 1.00 95.75 216 PHE A N 1
ATOM 1690 C CA . PHE A 1 216 ? -5.401 2.703 11.974 1.00 95.75 216 PHE A CA 1
ATOM 1691 C C . PHE A 1 216 ? -6.587 2.298 11.077 1.00 95.75 216 PHE A C 1
ATOM 1693 O O . PHE A 1 216 ? -7.479 3.107 10.820 1.00 95.75 216 PHE A O 1
ATOM 1700 N N . MET A 1 217 ? -6.623 1.051 10.597 1.00 96.12 217 MET A N 1
ATOM 1701 C CA . MET A 1 217 ? -7.740 0.580 9.769 1.00 96.12 217 MET A CA 1
ATOM 1702 C C . MET A 1 217 ? -9.041 0.462 10.565 1.00 96.12 217 MET A C 1
ATOM 1704 O O . MET A 1 217 ? -10.083 0.894 10.082 1.00 96.12 217 MET A O 1
ATOM 1708 N N . GLN A 1 218 ? -8.991 -0.112 11.769 1.00 97.56 218 GLN A N 1
ATOM 1709 C CA . GLN A 1 218 ? -10.172 -0.257 12.623 1.00 97.56 218 GLN A CA 1
ATOM 1710 C C . GLN A 1 218 ? -10.727 1.104 13.054 1.00 97.56 218 GLN A C 1
ATOM 1712 O O . GLN A 1 218 ? -11.939 1.275 13.073 1.00 97.56 218 GLN A O 1
ATOM 1717 N N . ASP A 1 219 ? -9.859 2.080 13.313 1.00 97.50 219 ASP A N 1
ATOM 1718 C CA . ASP A 1 219 ? -10.233 3.471 13.579 1.00 97.50 219 ASP A CA 1
ATOM 1719 C C . ASP A 1 219 ? -10.943 4.092 12.374 1.00 97.50 219 ASP A C 1
ATOM 1721 O O . ASP A 1 219 ? -12.077 4.543 12.493 1.00 97.50 219 ASP A O 1
ATOM 1725 N N . THR A 1 220 ? -10.369 3.958 11.174 1.00 95.06 220 THR A N 1
ATOM 1726 C CA . THR A 1 220 ? -11.001 4.424 9.925 1.00 95.06 220 THR A CA 1
ATOM 1727 C C . THR A 1 220 ? -12.388 3.799 9.701 1.00 95.06 220 THR A C 1
ATOM 1729 O O . THR A 1 220 ? -13.305 4.450 9.194 1.00 95.06 220 THR A O 1
ATOM 1732 N N . TYR A 1 221 ? -12.561 2.518 10.039 1.00 96.38 221 TYR A N 1
ATOM 1733 C CA . TYR A 1 221 ? -13.847 1.828 9.917 1.00 96.38 221 TYR A CA 1
ATOM 1734 C C . TYR A 1 221 ? -14.829 2.231 11.020 1.00 96.38 221 TYR A C 1
ATOM 1736 O O . TYR A 1 221 ? -16.007 2.411 10.723 1.00 96.38 221 TYR A O 1
ATOM 1744 N N . CYS A 1 222 ? -14.353 2.441 12.247 1.00 97.31 222 CYS A N 1
ATOM 1745 C CA . CYS A 1 222 ? -15.143 2.970 13.357 1.00 97.31 222 CYS A CA 1
ATOM 1746 C C . CYS A 1 222 ? -15.676 4.376 13.032 1.00 97.31 222 CYS A C 1
ATOM 1748 O O . CYS A 1 222 ? -16.871 4.624 13.161 1.00 97.31 222 CYS A O 1
ATOM 1750 N N . GLU A 1 223 ? -14.830 5.257 12.486 1.00 96.38 223 GLU A N 1
ATOM 1751 C CA . GLU A 1 223 ? -15.228 6.575 11.964 1.00 96.38 223 GLU A CA 1
ATOM 1752 C C . GLU A 1 223 ? -16.184 6.489 10.760 1.00 96.38 223 GLU A C 1
ATOM 1754 O O . GLU A 1 223 ? -16.870 7.455 10.437 1.00 96.38 223 GLU A O 1
ATOM 1759 N N . SER A 1 224 ? -16.237 5.334 10.090 1.00 95.06 224 SER A N 1
ATOM 1760 C CA . SER A 1 224 ? -17.174 5.036 9.001 1.00 95.06 224 SER A CA 1
ATOM 1761 C C . SER A 1 224 ? -18.438 4.306 9.488 1.00 95.06 224 SER A C 1
ATOM 1763 O O . SER A 1 224 ? -19.036 3.572 8.700 1.00 95.06 224 SER A O 1
ATOM 1765 N N . ASP A 1 225 ? -18.822 4.490 10.756 1.00 96.31 225 ASP A N 1
ATOM 1766 C CA . ASP A 1 225 ? -20.010 3.921 11.412 1.00 96.31 225 ASP A CA 1
ATOM 1767 C C . ASP A 1 225 ? -20.013 2.380 11.546 1.00 96.31 225 ASP A C 1
ATOM 1769 O O . ASP A 1 225 ? -21.072 1.754 11.566 1.00 96.31 225 ASP A O 1
ATOM 1773 N N . SER A 1 226 ? -18.843 1.736 11.654 1.00 97.56 226 SER A N 1
ATOM 1774 C CA . SER A 1 226 ? -18.752 0.302 11.986 1.00 97.56 226 SER A CA 1
ATOM 1775 C C . SER A 1 226 ? -18.634 0.091 13.497 1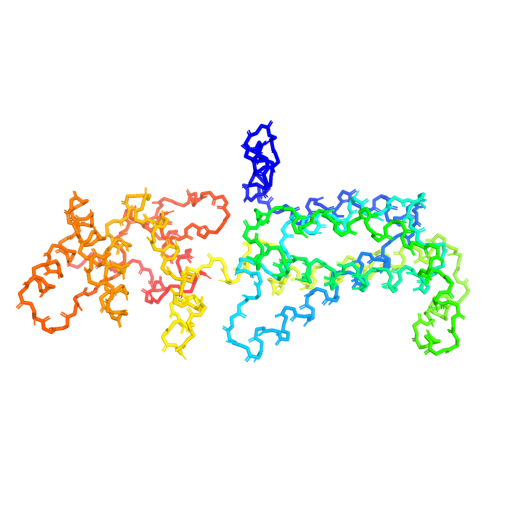.00 97.56 226 SER A C 1
ATOM 1777 O O . SER A 1 226 ? -17.555 0.251 14.079 1.00 97.56 226 SER A O 1
ATOM 1779 N N . GLY A 1 227 ? -19.731 -0.325 14.138 1.00 98.12 227 GLY A N 1
ATOM 1780 C CA . GLY A 1 227 ? -19.749 -0.646 15.566 1.00 98.12 227 GLY A CA 1
ATOM 1781 C C . GLY A 1 227 ? -18.859 -1.847 15.904 1.00 98.12 227 GLY A C 1
ATOM 1782 O O . GLY A 1 227 ? -18.183 -1.845 16.939 1.00 98.12 227 GLY A O 1
ATOM 1783 N N . TRP A 1 228 ? -18.764 -2.824 14.991 1.00 98.00 228 TRP A N 1
ATOM 1784 C CA . TRP A 1 228 ? -17.816 -3.934 15.103 1.00 98.00 228 TRP A CA 1
ATOM 1785 C C . TRP A 1 228 ? -16.363 -3.446 15.138 1.00 98.00 228 TRP A C 1
ATOM 1787 O O . TRP A 1 228 ? -15.586 -3.872 15.995 1.00 98.00 228 TRP A O 1
ATOM 1797 N N . ALA A 1 229 ? -15.984 -2.525 14.246 1.00 98.12 229 ALA A N 1
ATOM 1798 C CA . ALA A 1 229 ? -14.615 -2.022 14.193 1.00 98.12 229 ALA A CA 1
ATOM 1799 C C . ALA A 1 229 ? -14.258 -1.209 15.444 1.00 98.12 229 ALA A C 1
ATOM 1801 O O . ALA A 1 229 ? -13.159 -1.366 15.975 1.00 98.12 229 ALA A O 1
ATOM 1802 N N . CYS A 1 230 ? -15.198 -0.410 15.961 1.00 98.56 230 CYS A N 1
ATOM 1803 C CA . CYS A 1 230 ? -15.034 0.292 17.233 1.00 98.56 230 CYS A CA 1
ATOM 1804 C C . CYS A 1 230 ? -14.796 -0.681 18.405 1.00 98.56 230 CYS A C 1
ATOM 1806 O O . CYS A 1 230 ? -13.931 -0.437 19.251 1.00 98.56 230 CYS A O 1
ATOM 1808 N N . ASN A 1 231 ? -15.515 -1.812 18.438 1.00 98.62 231 ASN A N 1
ATOM 1809 C CA . ASN A 1 231 ? -15.294 -2.867 19.427 1.00 98.62 231 ASN A CA 1
ATOM 1810 C C . ASN A 1 231 ? -13.885 -3.460 19.332 1.00 98.62 231 ASN A C 1
ATOM 1812 O O . ASN A 1 231 ? -13.161 -3.483 20.327 1.00 98.62 231 ASN A O 1
ATOM 1816 N N . GLU A 1 232 ? -13.482 -3.921 18.146 1.00 98.25 232 GLU A N 1
ATOM 1817 C CA . GLU A 1 232 ? -12.171 -4.551 17.962 1.00 98.25 232 GLU A CA 1
ATOM 1818 C C . GLU A 1 232 ? -11.017 -3.577 18.237 1.00 98.25 232 GLU A C 1
ATOM 1820 O O . GLU A 1 232 ? -10.031 -3.967 18.868 1.00 98.25 232 GLU A O 1
ATOM 1825 N N . LEU A 1 233 ? -11.166 -2.300 17.866 1.00 98.50 233 LEU A N 1
ATOM 1826 C CA . LEU A 1 233 ? -10.209 -1.245 18.200 1.00 98.50 233 LEU A CA 1
ATOM 1827 C C . LEU A 1 233 ? -10.084 -1.053 19.714 1.00 98.50 233 LEU A C 1
ATOM 1829 O O . LEU A 1 233 ? -8.977 -0.973 20.249 1.00 98.50 233 LEU A O 1
ATOM 1833 N N . GLY A 1 234 ? -11.216 -1.030 20.421 1.00 98.19 234 GLY A N 1
ATOM 1834 C CA . GLY A 1 234 ? -11.247 -0.923 21.874 1.00 98.19 234 GLY A CA 1
ATOM 1835 C C . GLY A 1 234 ? -10.519 -2.076 22.566 1.00 98.19 234 GLY A C 1
ATOM 1836 O O . GLY A 1 234 ? -9.730 -1.862 23.489 1.00 98.19 234 GLY A O 1
ATOM 1837 N N . ILE A 1 235 ? -10.714 -3.301 22.073 1.00 97.88 235 ILE A N 1
ATOM 1838 C CA . ILE A 1 235 ? -10.012 -4.494 22.562 1.00 97.88 235 ILE A CA 1
ATOM 1839 C C . ILE A 1 235 ? -8.514 -4.409 22.264 1.00 97.88 235 ILE A C 1
ATOM 1841 O O . ILE A 1 235 ? -7.693 -4.727 23.132 1.00 97.88 235 ILE A O 1
ATOM 1845 N N . LEU A 1 236 ? -8.144 -3.957 21.063 1.00 97.25 236 LEU A N 1
ATOM 1846 C CA . LEU A 1 236 ? -6.749 -3.775 20.675 1.00 97.25 236 LEU A CA 1
ATOM 1847 C C . LEU A 1 236 ? -6.057 -2.759 21.594 1.00 97.25 236 LEU A C 1
ATOM 1849 O O . LEU A 1 236 ? -4.990 -3.054 22.133 1.00 97.25 236 LEU A O 1
ATOM 1853 N N . PHE A 1 237 ? -6.679 -1.610 21.864 1.00 97.50 237 PHE A N 1
ATOM 1854 C CA . PHE A 1 237 ? -6.146 -0.618 22.800 1.00 97.50 237 PHE A CA 1
ATOM 1855 C C . PHE A 1 237 ? -6.054 -1.139 24.233 1.00 97.50 237 PHE A C 1
ATOM 1857 O O . PHE A 1 237 ? -5.024 -0.938 24.880 1.00 97.50 237 PHE A O 1
ATOM 1864 N N . ALA A 1 238 ? -7.066 -1.860 24.718 1.00 96.06 238 ALA A N 1
ATOM 1865 C CA . ALA A 1 238 ? -7.037 -2.436 26.058 1.00 96.06 238 ALA A CA 1
ATOM 1866 C C . ALA A 1 238 ? -5.903 -3.460 26.220 1.00 96.06 238 ALA A C 1
ATOM 1868 O O . ALA A 1 238 ? -5.218 -3.454 27.238 1.00 96.06 238 ALA A O 1
ATOM 1869 N N . SER A 1 239 ? -5.640 -4.287 25.202 1.00 93.81 239 SER A N 1
ATOM 1870 C CA . SER A 1 239 ? -4.523 -5.249 25.221 1.00 93.81 239 SER A CA 1
ATOM 1871 C C . SER A 1 239 ? -3.132 -4.599 25.178 1.00 93.81 239 SER A C 1
ATOM 1873 O O . SER A 1 239 ? -2.130 -5.256 25.449 1.00 93.81 239 SER A O 1
ATOM 1875 N N . ARG A 1 240 ? -3.075 -3.305 24.848 1.00 92.62 240 ARG A N 1
ATOM 1876 C CA . ARG A 1 240 ? -1.871 -2.468 24.766 1.00 92.62 240 ARG A CA 1
ATOM 1877 C C . ARG A 1 240 ? -1.787 -1.452 25.918 1.00 92.62 240 ARG A C 1
ATOM 1879 O O . ARG A 1 240 ? -1.061 -0.469 25.798 1.00 92.62 240 ARG A O 1
ATOM 1886 N N . ASP A 1 241 ? -2.562 -1.648 26.988 1.00 93.94 241 ASP A N 1
ATOM 1887 C CA . ASP A 1 241 ? -2.660 -0.761 28.160 1.00 93.94 241 ASP A CA 1
ATOM 1888 C C . ASP A 1 241 ? -3.088 0.693 27.847 1.00 93.94 241 ASP A C 1
ATOM 1890 O O . ASP A 1 241 ? -2.922 1.603 28.663 1.00 93.94 241 ASP A O 1
ATOM 1894 N N . ARG A 1 242 ? -3.706 0.936 26.685 1.00 95.88 242 ARG A N 1
ATOM 1895 C CA . ARG A 1 242 ? -4.259 2.243 26.283 1.00 95.88 242 ARG A CA 1
ATOM 1896 C C . ARG A 1 242 ? -5.713 2.377 26.734 1.00 95.88 242 ARG A C 1
ATOM 1898 O O . ARG A 1 242 ? -6.627 2.496 25.924 1.00 95.88 242 ARG A O 1
ATOM 1905 N N . LEU A 1 243 ? -5.938 2.325 28.047 1.00 95.88 243 LEU A N 1
ATOM 1906 C CA . LEU A 1 243 ? -7.283 2.185 28.627 1.00 95.88 243 LEU A CA 1
ATOM 1907 C C . LEU A 1 243 ? -8.223 3.364 28.323 1.00 95.88 243 LEU A C 1
ATOM 1909 O O . LEU A 1 243 ? -9.422 3.150 28.166 1.00 95.88 243 LEU A O 1
ATOM 1913 N N . SER A 1 244 ? -7.698 4.590 28.221 1.00 96.56 244 SER A N 1
ATOM 1914 C CA . SER A 1 244 ? -8.497 5.765 27.840 1.00 96.56 244 SER A CA 1
ATOM 1915 C C . SER A 1 244 ? -9.038 5.637 26.421 1.00 96.56 244 SER A C 1
ATOM 1917 O O . SER A 1 244 ? -10.219 5.864 26.184 1.00 96.56 244 SER A O 1
ATOM 1919 N N . ASP A 1 245 ? -8.176 5.228 25.495 1.00 97.69 245 ASP A N 1
ATOM 1920 C CA . ASP A 1 245 ? -8.520 5.115 24.081 1.00 97.69 245 ASP A CA 1
ATOM 1921 C C . ASP A 1 245 ? -9.455 3.923 23.877 1.00 97.69 245 ASP A C 1
ATOM 1923 O O . ASP A 1 245 ? -10.449 4.027 23.166 1.00 97.69 245 ASP A O 1
ATOM 1927 N N . ALA A 1 246 ? -9.203 2.824 24.597 1.00 97.81 246 ALA A N 1
ATOM 1928 C CA . ALA A 1 246 ? -10.098 1.677 24.651 1.00 97.81 246 ALA A CA 1
ATOM 1929 C C . ALA A 1 246 ? -11.509 2.073 25.097 1.00 97.81 246 ALA A C 1
ATOM 1931 O O . ALA A 1 246 ? -12.486 1.670 24.472 1.00 97.81 246 ALA A O 1
ATOM 1932 N N . GLN A 1 247 ? -11.622 2.877 26.158 1.00 98.00 247 GLN A N 1
ATOM 1933 C CA . GLN A 1 247 ? -12.913 3.351 26.643 1.00 98.00 247 GLN A CA 1
ATOM 1934 C C . GLN A 1 247 ? -13.646 4.172 25.575 1.00 98.00 247 GLN A C 1
ATOM 1936 O O . GLN A 1 247 ? -14.820 3.906 25.337 1.00 98.00 247 GLN A O 1
ATOM 1941 N N . VAL A 1 248 ? -12.960 5.112 24.915 1.00 98.19 248 VAL A N 1
ATOM 1942 C CA . VAL A 1 248 ? -13.554 5.950 23.859 1.00 98.19 248 VAL A CA 1
ATOM 1943 C C . VAL A 1 248 ? -14.046 5.098 22.688 1.00 98.19 248 VAL A C 1
ATOM 1945 O O . VAL A 1 248 ? -15.189 5.241 22.264 1.00 98.19 248 VAL A O 1
ATOM 1948 N N . SER A 1 249 ? -13.228 4.168 22.189 1.00 98.31 249 SER A N 1
ATOM 1949 C CA . SER A 1 249 ? -13.632 3.298 21.079 1.00 98.31 249 SER A CA 1
ATOM 1950 C C . SER A 1 249 ? -14.817 2.397 21.451 1.00 98.31 249 SER A C 1
ATOM 1952 O O . SER A 1 249 ? -15.744 2.247 20.660 1.00 98.31 249 SER A O 1
ATOM 1954 N N . LEU A 1 250 ? -14.840 1.834 22.664 1.00 98.62 250 LEU A N 1
ATOM 1955 C CA . LEU A 1 250 ? -15.955 0.998 23.127 1.00 98.62 250 LEU A CA 1
ATOM 1956 C C . LEU A 1 250 ? -17.243 1.803 23.366 1.00 98.62 250 LEU A C 1
ATOM 1958 O O . LEU A 1 250 ? -18.329 1.290 23.104 1.00 98.62 250 LEU A O 1
ATOM 1962 N N . GLU A 1 251 ? -17.137 3.047 23.840 1.00 98.50 251 GLU A N 1
ATOM 1963 C CA . GLU A 1 251 ? -18.270 3.979 23.938 1.00 98.50 251 GLU A CA 1
ATOM 1964 C C . GLU A 1 251 ? -18.870 4.246 22.555 1.00 98.50 251 GLU A C 1
ATOM 1966 O O . GLU A 1 251 ? -20.063 4.021 22.371 1.00 98.50 251 GLU A O 1
ATOM 1971 N N . ASN A 1 252 ? -18.040 4.579 21.561 1.00 98.25 252 ASN A N 1
ATOM 1972 C CA . ASN A 1 252 ? -18.499 4.799 20.187 1.00 98.25 252 ASN A CA 1
ATOM 1973 C C . ASN A 1 252 ? -19.197 3.559 19.602 1.00 98.25 252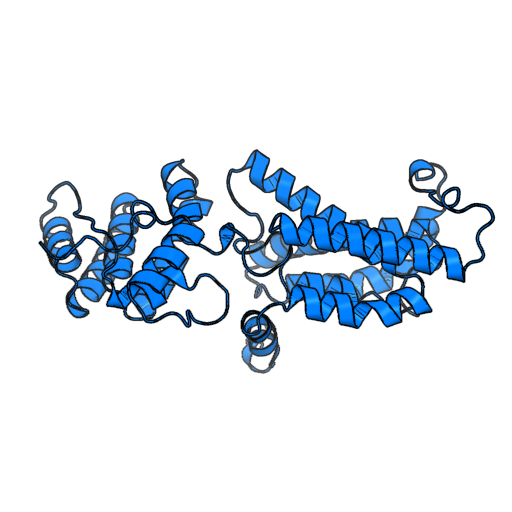 ASN A C 1
ATOM 1975 O O . ASN A 1 252 ? -20.270 3.670 19.016 1.00 98.25 252 ASN A O 1
ATOM 1979 N N . GLY A 1 253 ? -18.627 2.363 19.792 1.00 98.19 253 GLY A N 1
ATOM 1980 C CA . GLY A 1 253 ? -19.255 1.121 19.327 1.00 98.19 253 GLY A CA 1
ATOM 1981 C C . GLY A 1 253 ? -20.602 0.843 20.004 1.00 98.19 253 GLY A C 1
ATOM 1982 O O . GLY A 1 253 ? -21.528 0.353 19.360 1.00 98.19 253 GLY A O 1
ATOM 1983 N N . CYS A 1 254 ? -20.730 1.189 21.288 1.00 98.25 254 CYS A N 1
ATOM 1984 C CA . CYS A 1 254 ? -21.980 1.053 22.030 1.00 98.25 254 CYS A CA 1
ATOM 1985 C C . CYS A 1 254 ? -23.044 2.050 21.546 1.00 98.25 254 CYS A C 1
ATOM 1987 O O . CYS A 1 254 ? -24.200 1.671 21.362 1.00 98.25 254 CYS A O 1
ATOM 1989 N N . ASP A 1 255 ? -22.650 3.295 21.268 1.00 98.25 255 ASP A N 1
ATOM 1990 C CA . ASP A 1 255 ? -23.535 4.331 20.723 1.00 98.25 255 ASP A CA 1
ATOM 1991 C C . ASP A 1 255 ? -24.030 3.990 19.306 1.00 98.25 255 ASP A C 1
ATOM 1993 O O . ASP A 1 255 ? -25.160 4.324 18.944 1.00 98.25 255 ASP A O 1
ATOM 1997 N N . LEU A 1 256 ? -23.222 3.260 18.528 1.00 97.75 256 LEU A N 1
ATOM 1998 C CA . LEU A 1 256 ? -23.604 2.685 17.232 1.00 97.75 256 LEU A CA 1
ATOM 1999 C C . LEU A 1 256 ? -24.501 1.436 17.351 1.00 97.75 256 LEU A C 1
ATOM 2001 O O . LEU A 1 256 ? -24.966 0.919 16.338 1.00 97.75 256 LEU A O 1
ATOM 2005 N N . GLY A 1 257 ? -24.780 0.957 18.569 1.00 96.50 257 GLY A N 1
ATOM 2006 C CA . GLY A 1 257 ? -25.681 -0.170 18.824 1.00 96.50 257 GLY A CA 1
ATOM 2007 C C . GLY A 1 257 ? -25.031 -1.554 18.740 1.00 96.50 257 GLY A C 1
ATOM 2008 O O . GLY A 1 257 ? -25.746 -2.549 18.650 1.00 96.50 257 GLY A O 1
ATOM 2009 N N . PHE A 1 258 ? -23.698 -1.653 18.777 1.00 97.88 258 PHE A N 1
ATOM 2010 C CA . PHE A 1 258 ? -23.012 -2.945 18.791 1.00 97.88 258 PHE A CA 1
ATOM 2011 C C . PHE A 1 258 ? -22.935 -3.505 20.221 1.00 97.88 258 PHE A C 1
ATOM 2013 O O . PHE A 1 258 ? -22.086 -3.103 21.018 1.00 97.88 258 PHE A O 1
ATOM 2020 N N . ASP A 1 259 ? -23.808 -4.461 20.552 1.00 97.62 259 ASP A N 1
ATOM 2021 C CA . ASP A 1 259 ? -23.998 -4.984 21.919 1.00 97.62 259 ASP A CA 1
ATOM 2022 C C . ASP A 1 259 ? -22.695 -5.413 22.621 1.00 97.62 259 ASP A C 1
ATOM 2024 O O . ASP A 1 259 ? -22.493 -5.134 23.809 1.00 97.62 259 ASP A O 1
ATOM 2028 N N . LEU A 1 260 ? -21.775 -6.060 21.893 1.00 98.00 260 LEU A N 1
ATOM 2029 C CA . LEU A 1 260 ? -20.502 -6.511 22.466 1.00 98.00 260 LEU A CA 1
ATOM 2030 C C . LEU A 1 260 ? -19.583 -5.346 22.857 1.00 98.00 260 LEU A C 1
ATOM 2032 O O . LEU A 1 260 ? -18.814 -5.488 23.808 1.00 98.00 260 LEU A O 1
ATOM 2036 N N . ALA A 1 261 ? -19.692 -4.185 22.200 1.00 98.12 261 ALA A N 1
ATOM 2037 C CA . ALA A 1 261 ? -18.964 -2.986 22.608 1.00 98.12 261 ALA A CA 1
ATOM 2038 C C . ALA A 1 261 ? -19.466 -2.482 23.970 1.00 98.12 261 ALA A C 1
ATOM 2040 O O . ALA A 1 261 ? -18.656 -2.207 24.856 1.00 98.12 261 ALA A O 1
ATOM 2041 N N . CYS A 1 262 ? -20.788 -2.445 24.187 1.00 98.38 262 CYS A N 1
ATOM 2042 C CA . CYS A 1 262 ? -21.381 -2.080 25.479 1.00 98.38 262 CYS A CA 1
ATOM 2043 C C . CYS A 1 262 ? -20.981 -3.059 26.600 1.00 98.38 262 CYS A C 1
ATOM 2045 O O . CYS A 1 262 ? -20.683 -2.654 27.733 1.00 98.38 262 CYS A O 1
ATOM 2047 N N . GLU A 1 263 ? -20.951 -4.360 26.289 1.00 98.19 263 GLU A N 1
ATOM 2048 C CA . GLU A 1 263 ? -20.488 -5.389 27.219 1.00 98.19 263 GLU A CA 1
ATOM 2049 C C . GLU A 1 263 ? -19.013 -5.171 27.586 1.00 98.19 263 GLU A C 1
ATOM 2051 O O . GLU A 1 263 ? -18.663 -5.095 28.768 1.00 98.19 263 GLU A O 1
ATOM 2056 N N . ASN A 1 264 ? -18.150 -5.010 26.585 1.00 98.31 264 ASN A N 1
ATOM 2057 C CA . ASN A 1 264 ? -16.720 -4.803 26.779 1.00 98.31 264 ASN A CA 1
ATOM 2058 C C . ASN A 1 264 ? -16.412 -3.491 27.503 1.00 98.31 264 ASN A C 1
ATOM 2060 O O . ASN A 1 264 ? -15.517 -3.468 28.347 1.00 98.31 264 ASN A O 1
ATOM 2064 N N . LEU A 1 265 ? -17.184 -2.428 27.265 1.00 98.06 265 LEU A N 1
ATOM 2065 C CA . LEU A 1 265 ? -17.087 -1.172 28.009 1.00 98.06 265 LEU A CA 1
ATOM 2066 C C . LEU A 1 265 ? -17.359 -1.389 29.503 1.00 98.06 265 LEU A C 1
ATOM 2068 O O . LEU A 1 265 ? -16.641 -0.878 30.367 1.00 98.06 265 LEU A O 1
ATOM 2072 N N . THR A 1 266 ? -18.380 -2.185 29.821 1.00 97.50 266 THR A N 1
ATOM 2073 C CA . THR A 1 266 ? -18.711 -2.548 31.205 1.00 97.50 266 THR A CA 1
ATOM 2074 C C . THR A 1 266 ? -17.597 -3.384 31.830 1.00 97.50 266 THR A C 1
ATOM 2076 O O . THR A 1 266 ? -17.189 -3.113 32.963 1.00 97.50 266 THR A O 1
ATOM 2079 N N . ARG A 1 267 ? -17.047 -4.359 31.094 1.00 97.00 267 ARG A N 1
ATOM 2080 C CA . ARG A 1 267 ? -15.908 -5.173 31.547 1.00 97.00 267 ARG A CA 1
ATOM 2081 C C . ARG A 1 267 ? -14.666 -4.318 31.809 1.00 97.00 267 ARG A C 1
ATOM 2083 O O . ARG A 1 267 ? -14.069 -4.452 32.875 1.00 97.00 267 ARG A O 1
ATOM 2090 N N . LEU A 1 268 ? -14.345 -3.381 30.915 1.00 96.31 268 LEU A N 1
ATOM 2091 C CA . LEU A 1 268 ? -13.232 -2.440 31.070 1.00 96.31 268 LEU A CA 1
ATOM 2092 C C . LEU A 1 268 ? -13.386 -1.597 32.345 1.00 96.31 268 LEU A C 1
ATOM 2094 O O . LEU A 1 268 ? -12.461 -1.514 33.149 1.00 96.31 268 LEU A O 1
ATOM 2098 N N . ARG A 1 269 ? -14.574 -1.022 32.576 1.00 95.25 269 ARG A N 1
ATOM 2099 C CA . ARG A 1 269 ? -14.858 -0.172 33.749 1.00 95.25 269 ARG A CA 1
ATOM 2100 C C . ARG A 1 269 ? -14.859 -0.935 35.076 1.00 95.25 269 ARG A C 1
ATOM 2102 O O . ARG A 1 269 ? -14.562 -0.355 36.117 1.00 95.25 269 ARG A O 1
ATOM 2109 N N . THR A 1 270 ? -15.217 -2.216 35.051 1.00 94.94 270 THR A N 1
ATOM 2110 C CA . THR A 1 270 ? -15.288 -3.078 36.246 1.00 94.94 270 THR A CA 1
ATOM 2111 C C . THR A 1 270 ? -14.008 -3.877 36.501 1.00 94.94 270 THR A C 1
ATOM 2113 O O . THR A 1 270 ? -13.886 -4.496 37.557 1.00 94.94 270 THR A O 1
ATOM 2116 N N . GLY A 1 271 ? -13.047 -3.855 35.572 1.00 90.00 271 GLY A N 1
ATOM 2117 C CA . GLY A 1 271 ? -11.816 -4.642 35.651 1.00 90.00 271 GLY A CA 1
ATOM 2118 C C . GLY A 1 271 ? -12.029 -6.144 35.430 1.00 90.00 271 GLY A C 1
ATOM 2119 O O . GLY A 1 271 ? -11.224 -6.949 35.901 1.00 90.00 271 GLY A O 1
ATOM 2120 N N . ALA A 1 272 ? -13.115 -6.541 34.759 1.00 88.25 272 ALA A N 1
ATOM 2121 C CA . ALA A 1 272 ? -13.358 -7.937 34.407 1.00 88.25 272 ALA A CA 1
ATOM 2122 C C . ALA A 1 272 ? -12.359 -8.414 33.337 1.00 88.25 272 ALA A C 1
ATOM 2124 O O . ALA A 1 272 ? -11.982 -7.659 32.440 1.00 88.25 272 ALA A O 1
ATOM 2125 N N . SER A 1 273 ? -11.929 -9.675 33.422 1.00 83.94 273 SER A N 1
ATOM 2126 C CA . SER A 1 273 ? -10.997 -10.261 32.459 1.00 83.94 273 SER A CA 1
ATOM 2127 C C . SER A 1 273 ? -11.710 -10.789 31.212 1.00 83.94 273 SER A C 1
ATOM 2129 O O . SER A 1 273 ? -12.786 -11.378 31.295 1.00 83.94 273 SER A O 1
ATOM 2131 N N . GLY A 1 274 ? -11.055 -10.633 30.058 1.00 88.81 274 GLY A N 1
ATOM 2132 C CA . GLY A 1 274 ? -11.510 -11.165 28.774 1.00 88.81 274 GLY A CA 1
ATOM 2133 C C . GLY A 1 274 ? -12.537 -10.274 28.074 1.00 88.81 274 GLY A C 1
ATOM 2134 O O . GLY A 1 274 ? -13.573 -9.922 28.634 1.00 88.81 274 GLY A O 1
ATOM 2135 N N . PHE A 1 275 ? -12.272 -9.947 26.812 1.00 95.88 275 PHE A N 1
ATOM 2136 C CA . PHE A 1 275 ? -13.193 -9.191 25.965 1.00 95.88 275 PHE A CA 1
ATOM 2137 C C . PHE A 1 275 ? -13.917 -10.114 24.981 1.00 95.88 275 PHE A C 1
ATOM 2139 O O . PHE A 1 275 ? -13.333 -11.078 24.484 1.00 95.88 275 PHE A O 1
ATOM 2146 N N . SER A 1 276 ? -15.193 -9.831 24.728 1.00 95.81 276 SER A N 1
ATOM 2147 C CA . SER A 1 276 ? -16.025 -10.540 23.753 1.00 95.81 276 SER A CA 1
ATOM 2148 C C . SER A 1 276 ? -15.736 -10.041 22.336 1.00 95.81 276 SER A C 1
ATOM 2150 O O . SER A 1 276 ? -15.565 -8.842 22.126 1.00 95.81 276 SER A O 1
ATOM 2152 N N . ARG A 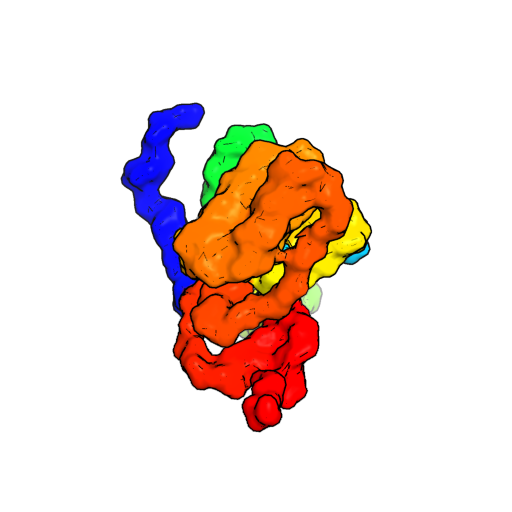1 277 ? -15.723 -10.950 21.360 1.00 94.69 277 ARG A N 1
ATOM 2153 C CA . ARG A 1 277 ? -15.549 -10.654 19.930 1.00 94.69 277 ARG A CA 1
ATOM 2154 C C . ARG A 1 277 ? -16.589 -11.423 19.122 1.00 94.69 277 ARG A C 1
ATOM 2156 O O . ARG A 1 277 ? -17.044 -12.476 19.567 1.00 94.69 277 ARG A O 1
ATOM 2163 N N . ALA A 1 278 ? -16.929 -10.923 17.943 1.00 92.69 278 ALA A N 1
ATOM 2164 C CA . ALA A 1 278 ? -17.776 -11.612 16.970 1.00 92.69 278 ALA A CA 1
ATOM 2165 C C . ALA A 1 278 ? -17.317 -11.280 15.548 1.00 92.69 278 ALA A C 1
ATOM 2167 O O . ALA A 1 278 ? -16.493 -10.387 15.361 1.00 92.69 278 ALA A O 1
ATOM 2168 N N . SER A 1 279 ? -17.849 -11.982 14.549 1.00 91.88 279 SER A N 1
ATOM 2169 C CA . SER A 1 279 ? -17.696 -11.568 13.151 1.00 91.88 279 SER A CA 1
ATOM 2170 C C . SER A 1 279 ? -18.456 -10.257 12.889 1.00 91.88 279 SER A C 1
ATOM 2172 O O . SER A 1 279 ? -19.451 -9.997 13.574 1.00 91.88 279 SER A O 1
ATOM 2174 N N . PRO A 1 280 ? -18.027 -9.438 11.910 1.00 93.81 280 PRO A N 1
ATOM 2175 C CA . PRO A 1 280 ? -18.763 -8.237 11.538 1.00 93.81 280 PRO A CA 1
ATOM 2176 C C . PRO A 1 280 ? -20.185 -8.586 11.080 1.00 93.81 280 PRO A C 1
ATOM 2178 O O . PRO A 1 280 ? -20.359 -9.583 10.367 1.00 93.81 280 PRO A O 1
ATOM 2181 N N . PRO A 1 281 ? -21.197 -7.780 11.443 1.00 93.12 281 PRO A N 1
ATOM 2182 C CA . PRO A 1 281 ? -22.548 -7.974 10.942 1.00 93.12 281 PRO A CA 1
ATOM 2183 C C . PRO A 1 281 ? -22.601 -7.720 9.429 1.00 93.12 281 PRO A C 1
ATOM 2185 O O . PRO A 1 281 ? -21.769 -7.006 8.860 1.00 93.12 281 PRO A O 1
ATOM 2188 N N . LEU A 1 282 ? -23.596 -8.311 8.764 1.00 92.44 282 LEU A N 1
ATOM 2189 C CA . LEU A 1 282 ? -23.720 -8.270 7.306 1.00 92.44 282 LEU A CA 1
ATOM 2190 C C . LEU A 1 282 ? -23.783 -6.829 6.772 1.00 92.44 282 LEU A C 1
ATOM 2192 O O . LEU A 1 282 ? -23.149 -6.524 5.760 1.00 92.44 282 LEU A O 1
ATOM 2196 N N . GLU A 1 283 ? -24.516 -5.943 7.452 1.00 93.50 283 GLU A N 1
ATOM 2197 C CA . GLU A 1 283 ? -24.632 -4.527 7.094 1.00 93.50 283 GLU A CA 1
ATOM 2198 C C . GLU A 1 283 ? -23.302 -3.761 7.142 1.00 93.50 283 GLU A C 1
ATOM 2200 O O . GLU A 1 283 ? -23.132 -2.792 6.398 1.00 93.50 283 GLU A O 1
ATOM 2205 N N . GLU A 1 284 ? -22.339 -4.212 7.949 1.00 94.88 284 GLU A N 1
ATOM 2206 C CA . GLU A 1 284 ? -21.031 -3.571 8.097 1.00 94.88 284 GLU A CA 1
ATOM 2207 C C . GLU A 1 284 ? -19.972 -4.138 7.137 1.00 94.88 284 GLU A C 1
ATOM 2209 O O . GLU A 1 284 ? -18.935 -3.502 6.924 1.00 94.88 284 GLU A O 1
ATOM 2214 N N . LEU A 1 285 ? -20.224 -5.280 6.476 1.00 94.75 285 LEU A N 1
ATOM 2215 C CA . LEU A 1 285 ? -19.284 -5.868 5.507 1.00 94.75 285 LEU A CA 1
ATOM 2216 C C . LEU A 1 285 ? -18.823 -4.878 4.418 1.00 94.75 285 LEU A C 1
ATOM 2218 O O . LEU A 1 285 ? -17.620 -4.796 4.170 1.00 94.75 285 LEU A O 1
ATOM 2222 N N . PRO A 1 286 ? -19.681 -4.052 3.788 1.00 95.50 286 PRO A N 1
ATOM 2223 C CA . PRO A 1 286 ? -19.219 -3.070 2.803 1.00 95.50 286 PRO A CA 1
ATOM 2224 C C . PRO A 1 286 ? -18.223 -2.028 3.349 1.00 95.50 286 PRO A C 1
ATOM 2226 O O . PRO A 1 286 ? -17.496 -1.412 2.562 1.00 95.50 286 PRO A O 1
ATOM 2229 N N . ILE A 1 287 ? -18.202 -1.801 4.668 1.00 94.75 287 ILE A N 1
ATOM 2230 C CA . ILE A 1 287 ? -17.262 -0.899 5.344 1.00 94.75 287 ILE A CA 1
ATOM 2231 C C . ILE A 1 287 ? -15.940 -1.634 5.563 1.00 94.75 287 ILE A C 1
ATOM 2233 O O . ILE A 1 287 ? -14.914 -1.230 5.016 1.00 94.75 287 ILE A O 1
ATOM 2237 N N . VAL A 1 288 ? -15.977 -2.753 6.291 1.00 94.69 288 VAL A N 1
ATOM 2238 C CA . VAL A 1 288 ? -14.767 -3.462 6.743 1.00 94.69 288 VAL A CA 1
ATOM 2239 C C . VAL A 1 288 ? -14.045 -4.203 5.618 1.00 94.69 288 VAL A C 1
ATOM 2241 O O . VAL A 1 288 ? -12.843 -4.453 5.701 1.00 94.69 288 VAL A O 1
ATOM 2244 N N . LEU A 1 289 ? -14.747 -4.524 4.527 1.00 95.12 289 LEU A N 1
ATOM 2245 C CA . LEU A 1 289 ? -14.133 -5.140 3.356 1.00 95.12 289 LEU A CA 1
ATOM 2246 C C . LEU A 1 289 ? -13.385 -4.124 2.483 1.00 95.12 289 LEU A C 1
ATOM 2248 O O . LEU A 1 289 ? -12.550 -4.557 1.696 1.00 95.12 289 LEU A O 1
ATOM 2252 N N . ARG A 1 290 ? -13.658 -2.812 2.571 1.00 89.81 290 ARG A N 1
ATOM 2253 C CA . ARG A 1 290 ? -13.263 -1.788 1.575 1.00 89.81 290 ARG A CA 1
ATOM 2254 C C . ARG A 1 290 ? -11.779 -1.795 1.185 1.00 89.81 290 ARG A C 1
ATOM 2256 O O . ARG A 1 290 ? -11.467 -1.609 0.010 1.00 89.81 290 ARG A O 1
ATOM 2263 N N . GLY A 1 291 ? -10.880 -2.021 2.139 1.00 89.19 291 GLY A N 1
ATOM 2264 C CA . GLY A 1 291 ? -9.443 -1.827 1.936 1.00 89.19 291 GLY A CA 1
ATOM 2265 C C . GLY A 1 291 ? -9.096 -0.379 1.564 1.00 89.19 291 GLY A C 1
ATOM 2266 O O . GLY A 1 291 ? -9.785 0.543 1.997 1.00 89.19 291 GLY A O 1
ATOM 2267 N N . SER A 1 292 ? -8.034 -0.162 0.776 1.00 86.56 292 SER A N 1
ATOM 2268 C CA . SER A 1 292 ? -7.561 1.190 0.410 1.00 86.56 292 SER A CA 1
ATOM 2269 C C . SER A 1 292 ? -8.064 1.711 -0.943 1.00 86.56 292 SER A C 1
ATOM 2271 O O . SER A 1 292 ? -7.709 2.817 -1.354 1.00 86.56 292 SER A O 1
ATOM 2273 N N . LYS A 1 293 ? -8.862 0.918 -1.664 1.00 86.88 293 LYS A N 1
ATOM 2274 C CA . LYS A 1 293 ? -9.390 1.246 -2.996 1.00 86.88 293 LYS A CA 1
ATOM 2275 C C . LYS A 1 293 ? -10.792 1.852 -2.911 1.00 86.88 293 LYS A C 1
ATOM 2277 O O . LYS A 1 293 ? -11.299 2.147 -1.830 1.00 86.88 293 LYS A O 1
ATOM 2282 N N . GLY A 1 294 ? -11.396 2.079 -4.079 1.00 81.62 294 GLY A N 1
ATOM 2283 C CA . GLY A 1 294 ? -12.776 2.539 -4.202 1.00 81.62 294 GLY A CA 1
ATOM 2284 C C . GLY A 1 294 ? -13.787 1.700 -3.394 1.00 81.62 294 GLY A C 1
ATOM 2285 O O . GLY A 1 294 ? -13.480 0.599 -2.934 1.00 81.62 294 GLY A O 1
ATOM 2286 N N . PRO A 1 295 ? -15.011 2.220 -3.201 1.00 85.81 295 PRO A N 1
ATOM 2287 C CA . PRO A 1 295 ? -16.006 1.600 -2.331 1.00 85.81 295 PRO A CA 1
ATOM 2288 C C . PRO A 1 295 ? -16.411 0.198 -2.802 1.00 85.81 295 PRO A C 1
ATOM 2290 O O . PRO A 1 295 ? -16.470 -0.072 -4.001 1.00 85.81 295 PRO A O 1
ATOM 2293 N N . VAL A 1 296 ? -16.775 -0.664 -1.847 1.00 91.50 296 VAL A N 1
ATOM 2294 C CA . VAL A 1 296 ? -17.401 -1.966 -2.125 1.00 91.50 296 VAL A CA 1
ATOM 2295 C C . VAL A 1 296 ? -18.731 -1.744 -2.843 1.00 91.50 296 VAL A C 1
ATOM 2297 O O . VAL A 1 296 ? -19.576 -0.968 -2.381 1.00 91.50 296 VAL A O 1
ATOM 2300 N N . THR A 1 297 ? -18.898 -2.397 -3.991 1.00 91.25 297 THR A N 1
ATOM 2301 C CA . THR A 1 297 ? -20.086 -2.237 -4.845 1.00 91.25 297 THR A CA 1
ATOM 2302 C C . THR A 1 297 ? -21.132 -3.315 -4.597 1.00 91.25 297 THR A C 1
ATOM 2304 O O . THR A 1 297 ? -22.320 -3.085 -4.817 1.00 91.25 297 THR A O 1
ATOM 2307 N N . GLU A 1 298 ? -20.687 -4.460 -4.097 1.00 92.69 298 GLU A N 1
ATOM 2308 C CA . GLU A 1 298 ? -21.463 -5.625 -3.722 1.00 92.69 298 GLU A CA 1
ATOM 2309 C C . GLU A 1 298 ? -22.443 -5.265 -2.600 1.00 92.69 298 GLU A C 1
ATOM 2311 O O . GLU A 1 298 ? -22.096 -4.576 -1.638 1.00 92.69 298 GLU A O 1
ATOM 2316 N N . ARG A 1 299 ? -23.693 -5.717 -2.741 1.00 91.69 299 ARG A N 1
ATOM 2317 C CA . ARG A 1 299 ? -24.773 -5.489 -1.762 1.00 91.69 299 ARG A CA 1
ATOM 2318 C C . ARG A 1 299 ? -25.499 -6.765 -1.361 1.00 91.69 299 ARG A C 1
ATOM 2320 O O . ARG A 1 299 ? -26.085 -6.810 -0.288 1.00 91.69 299 ARG A O 1
ATOM 2327 N N . GLU A 1 300 ? -25.481 -7.784 -2.216 1.00 94.06 300 GLU A N 1
ATOM 2328 C CA . GLU A 1 300 ? -26.120 -9.062 -1.917 1.00 94.06 300 GLU A CA 1
ATOM 2329 C C . GLU A 1 300 ? -25.291 -9.856 -0.895 1.00 94.06 300 GLU A C 1
ATOM 2331 O O . GLU A 1 300 ? -24.060 -9.873 -1.009 1.00 94.06 300 GLU A O 1
ATOM 2336 N N . PRO A 1 301 ? -25.930 -10.554 0.064 1.00 93.62 301 PRO A N 1
ATOM 2337 C CA . PRO A 1 301 ? -25.220 -11.295 1.103 1.00 93.62 301 PRO A CA 1
ATOM 2338 C C . PRO A 1 301 ? -24.205 -12.290 0.535 1.00 93.62 301 PRO A C 1
ATOM 2340 O O . PRO A 1 301 ? -23.051 -12.299 0.953 1.00 93.62 301 PRO A O 1
ATOM 2343 N N . GLN A 1 302 ? -24.585 -13.084 -0.474 1.00 92.62 302 GLN A N 1
ATOM 2344 C CA . GLN A 1 302 ? -23.669 -14.065 -1.063 1.00 92.62 302 GLN A CA 1
ATOM 2345 C C . GLN A 1 302 ? -22.456 -13.400 -1.729 1.00 92.62 302 GLN A C 1
ATOM 2347 O O . GLN A 1 302 ? -21.344 -13.911 -1.615 1.00 92.62 302 GLN A O 1
ATOM 2352 N N . ALA A 1 303 ? -22.651 -12.254 -2.391 1.00 94.56 303 ALA A N 1
ATOM 2353 C CA . ALA A 1 303 ? -21.566 -11.511 -3.027 1.00 94.56 303 ALA A CA 1
ATOM 2354 C C . ALA A 1 303 ? -20.599 -10.919 -1.989 1.00 94.56 303 ALA A C 1
ATOM 2356 O O . ALA A 1 303 ? -19.387 -10.976 -2.182 1.00 94.56 303 ALA A O 1
ATOM 2357 N N . LEU A 1 304 ? -21.117 -10.410 -0.866 1.00 95.56 304 LEU A N 1
ATOM 2358 C CA . LEU A 1 304 ? -20.297 -9.889 0.229 1.00 95.56 304 LEU A CA 1
ATOM 2359 C C . LEU A 1 304 ? -19.482 -10.989 0.916 1.00 95.56 304 LEU A C 1
ATOM 2361 O O . LEU A 1 304 ? -18.303 -10.780 1.183 1.00 95.56 304 LEU A O 1
ATOM 2365 N N . TYR A 1 305 ? -20.064 -12.167 1.146 1.00 94.38 305 TYR A N 1
ATOM 2366 C CA . TYR A 1 305 ? -19.337 -13.311 1.708 1.00 94.38 305 TYR A CA 1
ATOM 2367 C C . TYR A 1 305 ? -18.275 -13.855 0.746 1.00 94.38 305 TYR A C 1
ATOM 2369 O O . TYR A 1 305 ? -17.148 -14.124 1.161 1.00 94.38 305 TYR A O 1
ATOM 2377 N N . ALA A 1 306 ? -18.584 -13.946 -0.551 1.00 94.56 306 ALA A N 1
ATOM 2378 C CA . ALA A 1 306 ? -17.598 -14.320 -1.564 1.00 94.56 306 ALA A CA 1
ATOM 2379 C C . ALA A 1 306 ? -16.427 -13.322 -1.608 1.00 94.56 306 ALA A C 1
ATOM 2381 O O . ALA A 1 306 ? -15.266 -13.730 -1.649 1.00 94.56 306 ALA A O 1
ATOM 2382 N N . LEU A 1 307 ? -16.726 -12.022 -1.527 1.00 94.88 307 LEU A N 1
ATOM 2383 C CA . LEU A 1 307 ? -15.715 -10.970 -1.477 1.00 94.88 307 LEU A CA 1
ATOM 2384 C C . LEU A 1 307 ? -14.891 -11.016 -0.184 1.00 94.88 307 LEU A C 1
ATOM 2386 O O . LEU A 1 307 ? -13.679 -10.816 -0.216 1.00 94.88 307 LEU A O 1
ATOM 2390 N N . ALA A 1 308 ? -15.528 -11.293 0.953 1.00 94.94 308 ALA A N 1
ATOM 2391 C CA . ALA A 1 308 ? -14.845 -11.474 2.227 1.00 94.94 308 ALA A CA 1
ATOM 2392 C C . ALA A 1 308 ? -13.858 -12.651 2.162 1.00 94.94 308 ALA A C 1
ATOM 2394 O O . ALA A 1 308 ? -12.699 -12.494 2.549 1.00 94.94 308 ALA A O 1
ATOM 2395 N N . CYS A 1 309 ? -14.275 -13.773 1.569 1.00 94.50 309 CYS A N 1
ATOM 2396 C CA . CYS A 1 309 ? -13.421 -14.936 1.338 1.00 94.50 309 CYS A CA 1
ATOM 2397 C C . CYS A 1 309 ? -12.227 -14.596 0.430 1.00 94.50 309 CYS A C 1
ATOM 2399 O O . CYS A 1 309 ? -11.087 -14.912 0.772 1.00 94.50 309 CYS A O 1
ATOM 2401 N N . GLU A 1 310 ? -12.449 -13.883 -0.685 1.00 92.88 310 GLU A N 1
ATOM 2402 C CA . GLU A 1 310 ? -11.366 -13.411 -1.568 1.00 92.88 310 GLU A CA 1
ATOM 2403 C C . GLU A 1 310 ? -10.356 -12.526 -0.815 1.00 92.88 310 GLU A C 1
ATOM 2405 O O . GLU A 1 310 ? -9.149 -12.602 -1.052 1.00 92.88 310 GLU A O 1
ATOM 2410 N N . ARG A 1 311 ? -10.842 -11.717 0.132 1.00 94.00 311 ARG A N 1
ATOM 2411 C CA . ARG A 1 311 ? -10.040 -10.796 0.954 1.00 94.00 311 ARG A CA 1
ATOM 2412 C C . ARG A 1 311 ? -9.466 -11.438 2.222 1.00 94.00 311 ARG A C 1
ATOM 2414 O O . ARG A 1 311 ? -8.882 -10.733 3.044 1.00 94.00 311 ARG A O 1
ATOM 2421 N N . GLY A 1 312 ? -9.594 -12.758 2.365 1.00 92.94 312 GLY A N 1
ATOM 2422 C CA . GLY A 1 312 ? -8.967 -13.539 3.430 1.00 92.94 312 GLY A CA 1
ATOM 2423 C C . GLY A 1 312 ? -9.682 -13.486 4.779 1.00 92.94 312 GLY A C 1
ATOM 2424 O O . GLY A 1 312 ? -9.049 -13.748 5.800 1.00 92.94 312 GLY A O 1
ATOM 2425 N N . TRP A 1 313 ? -10.970 -13.135 4.815 1.00 93.31 313 TRP A N 1
ATOM 2426 C CA . TRP A 1 313 ? -11.749 -13.182 6.053 1.00 93.31 313 TRP A CA 1
ATOM 2427 C C . TRP A 1 313 ? -12.060 -14.632 6.452 1.00 93.31 313 TRP A C 1
ATOM 2429 O O . TRP A 1 313 ? -12.533 -15.404 5.610 1.00 93.31 313 TRP A O 1
ATOM 2439 N N . PRO A 1 314 ? -11.833 -15.016 7.722 1.00 87.00 314 PRO A N 1
ATOM 2440 C CA . PRO A 1 314 ? -12.092 -16.375 8.189 1.00 87.00 314 PRO A CA 1
ATOM 2441 C C . PRO A 1 314 ? -13.585 -16.714 8.117 1.00 87.00 314 PRO A C 1
ATOM 2443 O O . PRO A 1 314 ? -14.429 -15.829 8.228 1.00 87.00 314 PRO A O 1
ATOM 2446 N N . ASP A 1 315 ? -13.901 -17.995 7.917 1.00 84.94 315 ASP A N 1
ATOM 2447 C CA . ASP A 1 315 ? -15.263 -18.552 7.982 1.00 84.94 315 ASP A CA 1
ATOM 2448 C C . ASP A 1 315 ? -16.301 -17.911 7.033 1.00 84.94 315 ASP A C 1
ATOM 2450 O O . ASP A 1 315 ? -17.506 -18.025 7.242 1.00 84.94 315 ASP A O 1
ATOM 2454 N N . THR A 1 316 ? -15.856 -17.256 5.952 1.00 87.06 316 THR A N 1
ATOM 2455 C CA . THR A 1 316 ? -16.750 -16.611 4.963 1.00 87.06 316 THR A CA 1
ATOM 2456 C C . THR A 1 316 ? -16.874 -17.368 3.637 1.00 87.06 316 THR A C 1
ATOM 2458 O O . THR A 1 316 ? -17.794 -17.117 2.859 1.00 87.06 316 THR A O 1
ATOM 2461 N N . CYS A 1 317 ? -15.986 -18.332 3.374 1.00 86.81 317 CYS A N 1
ATOM 2462 C CA . CYS A 1 317 ? -15.931 -19.060 2.101 1.00 86.81 317 CYS A CA 1
ATOM 2463 C C . CYS A 1 317 ? -17.068 -20.075 1.900 1.00 86.81 317 CYS A C 1
ATOM 2465 O O . CYS A 1 317 ? -17.323 -20.487 0.769 1.00 86.81 317 CYS A O 1
ATOM 2467 N N . GLU A 1 318 ? -17.754 -20.477 2.972 1.00 79.88 318 GLU A N 1
ATOM 2468 C CA . GLU A 1 318 ? -18.885 -21.416 2.917 1.00 79.88 318 GLU A CA 1
ATOM 2469 C C . GLU A 1 318 ? -20.228 -20.714 2.622 1.00 79.88 318 GLU A C 1
ATOM 2471 O O . GLU A 1 318 ? -21.235 -21.380 2.379 1.00 79.88 318 GLU A O 1
ATOM 2476 N N . GLY A 1 319 ? -20.231 -19.376 2.553 1.00 68.69 319 GLY A N 1
ATOM 2477 C CA . GLY A 1 319 ? -21.422 -18.545 2.366 1.00 68.69 319 GLY A CA 1
ATOM 2478 C C . GLY A 1 319 ? -21.997 -18.017 3.686 1.00 68.69 319 GLY A C 1
ATOM 2479 O O . GLY A 1 319 ? -21.449 -18.296 4.753 1.00 68.69 319 GLY A O 1
ATOM 2480 N N . PRO A 1 320 ? -23.078 -17.214 3.637 1.00 71.31 320 PRO A N 1
ATOM 2481 C CA . PRO A 1 320 ? -23.726 -16.728 4.849 1.00 71.31 320 PRO A CA 1
ATOM 2482 C C . PRO A 1 320 ? -24.228 -17.912 5.692 1.00 71.31 320 PRO A C 1
ATOM 2484 O O . PRO A 1 320 ? -24.725 -18.884 5.110 1.00 71.31 320 PRO A O 1
ATOM 2487 N N . PRO A 1 321 ? -24.126 -17.855 7.036 1.00 67.44 321 PRO A N 1
ATOM 2488 C CA . PRO A 1 321 ? -24.706 -18.881 7.893 1.00 67.44 321 PRO A CA 1
ATOM 2489 C C . PRO A 1 321 ? -26.192 -19.013 7.551 1.00 67.44 321 PRO A C 1
ATOM 2491 O O . PRO A 1 321 ? -26.909 -18.016 7.494 1.00 67.44 321 PRO A O 1
ATOM 2494 N N . GLY A 1 322 ? -26.628 -20.231 7.221 1.00 57.44 322 GLY A N 1
ATOM 2495 C CA . GLY A 1 322 ? -28.007 -20.472 6.808 1.00 57.44 322 GLY A CA 1
ATOM 2496 C C . GLY A 1 322 ? -28.971 -20.107 7.931 1.00 57.44 322 GLY A C 1
ATOM 2497 O O . GLY A 1 322 ? -28.748 -20.523 9.066 1.00 57.44 322 GLY A O 1
ATOM 2498 N N . ASP A 1 323 ? -30.029 -19.360 7.606 1.00 45.03 323 ASP A N 1
ATOM 2499 C CA . ASP A 1 323 ? -31.152 -19.108 8.510 1.00 45.03 323 ASP A CA 1
ATOM 2500 C C . ASP A 1 323 ? -31.736 -20.460 8.958 1.00 45.03 323 ASP A C 1
ATOM 2502 O O . ASP A 1 323 ? -32.471 -21.113 8.211 1.00 45.03 323 ASP A O 1
ATOM 2506 N N . SER A 1 324 ? -31.363 -20.913 10.155 1.00 33.88 324 SER A N 1
ATOM 2507 C CA . SER A 1 324 ? -31.972 -22.057 10.838 1.00 33.88 324 SER A CA 1
ATOM 2508 C C . SER A 1 324 ? -32.927 -21.582 11.916 1.00 33.88 324 SER A C 1
ATOM 2510 O O . SER A 1 324 ? -32.447 -20.819 12.787 1.00 33.88 324 SER A O 1
#

Radius of gyration: 23.55 Å; chains: 1; bounding box: 66×49×72 Å

pLDDT: mean 88.88, std 10.71, range [33.88, 98.62]

Secondary structure (DSSP, 8-state):
--S-GGGSTHHHHHHHTTSSTTHHHHHHHHHHHHHHHH-THHHHHHHHHHHHHHHHHHHHHHSS-SSTT-SS-HHHHHIIIIITT-GGGS-SSHHHHHHHHHHHHHHHHHHHHHHHHTT--TTSTTTTHHHHHHHHHHHHHHHHTSGGGGGG--TTTTTT--HHHHHHHHHHHHHHHHHHHHHTTSSSS--GGGSHHHHHHHHHTT-HHHHHHHHHHHHHHHTTT-HHHHHHHHHHHHHTT-HHHHHHHHHHHHHTT-HHHHHHHHHHHHT-S-----PPPGGGHHHHT-TTSSPP---SHHHHHHHHHHTT-TT-TT-SPP--